Protein AF-A0A3M8AHH3-F1 (afdb_monomer_lite)

Foldseek 3Di:
DDDDDDDPPDDDLLVLLLVVVVVCDVVPVADAFDFDDDLVVSCVVSVGDSVSNVSNLVVCCVQLQWDADPPPGIGGHNPFLLSNCVVVLVVLVPDDLLCLLVLLVVCLVLLLLLLLLLLQQPDPVLLVQLVVLLVQLVVLVPPDPPDNPLVSLLVSLLSNSLSSNVSSVDRNSNNSCNSSSVSNSVLLSVCVVPPPCSSVVLSVLSVQLSVSSVVSPSVSNSVSSSVNSVVSSVSSNVCSPVPPPPDDDDDDDDDDDDDDDDDDDDDDDDDDDDDDDDDDDDDDDDDDDDDDDDDDDDDDD

pLDDT: mean 79.77, std 23.64, range [27.45, 98.88]

InterPro domains:
  IPR000524 Transcription regulator HTH, GntR [PF00392] (17-76)
  IPR000524 Transcription regulator HTH, GntR [PR00035] (36-50)
  IPR000524 Transcription regulator HTH, GntR [PR00035] (50-66)
  IPR000524 Transcription regulator HTH, GntR [PS50949] (11-79)
  IPR000524 Transcription regulator HTH, GntR [SM00345] (17-76)
  IPR000524 Transcription regulator HTH, GntR [cd07377] (15-77)
  IPR008920 Transcription regulator FadR/GntR, C-terminal [G3DSA:1.20.120.530] (98-241)
  IPR008920 Transcription regulator FadR/GntR, C-terminal [SSF48008] (98-236)
  IPR011711 GntR, C-terminal [PF07729] (103-229)
  IPR011711 GntR, C-terminal [SM00895] (102-231)
  IPR036388 Winged helix-like DNA-binding domain superfamily [G3DSA:1.10.10.10] (8-81)
  IPR036390 Winged helix DNA-binding domain superfamily [SSF46785] (10-80)

Organism: NCBI:txid2583849

Structure (mmCIF, N/CA/C/O backbone):
data_AF-A0A3M8AHH3-F1
#
_entry.id   AF-A0A3M8AHH3-F1
#
loop_
_atom_site.group_PDB
_atom_site.id
_atom_site.type_symbol
_atom_site.label_atom_id
_atom_site.label_alt_id
_atom_site.label_comp_id
_atom_site.label_asym_id
_atom_site.label_entity_id
_atom_site.label_seq_id
_atom_site.pdbx_PDB_ins_code
_atom_site.Cartn_x
_atom_site.Cartn_y
_atom_site.Cartn_z
_atom_site.occupancy
_atom_site.B_iso_or_equiv
_atom_site.auth_seq_id
_atom_site.auth_comp_id
_atom_site.auth_asym_id
_atom_site.auth_atom_id
_atom_site.pdbx_PDB_model_num
ATOM 1 N N . MET A 1 1 ? 1.326 -32.062 47.270 1.00 43.31 1 MET A N 1
ATOM 2 C CA . MET A 1 1 ? 1.876 -30.742 46.904 1.00 43.31 1 MET A CA 1
ATOM 3 C C . MET A 1 1 ? 1.055 -30.225 45.737 1.00 43.31 1 MET A C 1
ATOM 5 O O . MET A 1 1 ? 1.248 -30.701 44.628 1.00 43.31 1 MET A O 1
ATOM 9 N N . SER A 1 2 ? 0.061 -29.373 46.004 1.00 46.03 2 SER A N 1
ATOM 10 C CA . SER A 1 2 ? -0.750 -28.757 44.947 1.00 46.03 2 SER A CA 1
ATOM 11 C C . SER A 1 2 ? 0.042 -27.634 44.301 1.00 46.03 2 SER A C 1
ATOM 13 O O . SER A 1 2 ? 0.423 -26.683 44.979 1.00 46.03 2 SER A O 1
ATOM 15 N N . THR A 1 3 ? 0.278 -27.757 43.001 1.00 43.09 3 THR A N 1
ATOM 16 C CA . THR A 1 3 ? 0.753 -26.669 42.148 1.00 43.09 3 THR A CA 1
ATOM 17 C C . THR A 1 3 ? -0.231 -25.498 42.257 1.00 43.09 3 THR A C 1
ATOM 19 O O . THR A 1 3 ? -1.425 -25.706 42.024 1.00 43.09 3 THR A O 1
ATOM 22 N N . PRO A 1 4 ? 0.206 -24.287 42.645 1.00 45.16 4 PRO A N 1
ATOM 23 C CA . PRO A 1 4 ? -0.677 -23.130 42.659 1.00 45.16 4 PRO A CA 1
ATOM 24 C C . PRO A 1 4 ? -1.125 -22.796 41.225 1.00 45.16 4 PRO A C 1
ATOM 26 O O . PRO A 1 4 ? -0.335 -22.948 40.289 1.00 45.16 4 PRO A O 1
ATOM 29 N N . PRO A 1 5 ? -2.381 -22.360 41.022 1.00 49.28 5 PRO A N 1
ATOM 30 C CA . PRO A 1 5 ? -2.855 -21.953 39.707 1.00 49.28 5 PRO A CA 1
ATOM 31 C C . PRO A 1 5 ? -2.055 -20.736 39.231 1.00 49.28 5 PRO A C 1
ATOM 33 O O . PRO A 1 5 ? -1.881 -19.774 39.981 1.00 49.28 5 PRO A O 1
ATOM 36 N N . ALA A 1 6 ? -1.569 -20.788 37.988 1.00 50.53 6 ALA A N 1
ATOM 37 C CA . ALA A 1 6 ? -0.946 -19.651 37.324 1.00 50.53 6 ALA A CA 1
ATOM 38 C C . ALA A 1 6 ? -1.894 -18.446 37.410 1.00 50.53 6 ALA A C 1
ATOM 40 O O . ALA A 1 6 ? -3.065 -18.542 37.032 1.00 50.53 6 ALA A O 1
ATOM 41 N N . ALA A 1 7 ? -1.402 -17.338 37.966 1.00 46.44 7 ALA A N 1
ATOM 42 C CA . ALA A 1 7 ? -2.142 -16.091 38.034 1.00 46.44 7 ALA A CA 1
ATOM 43 C C . ALA A 1 7 ? -2.597 -15.725 36.616 1.00 46.44 7 ALA A C 1
ATOM 45 O O . ALA A 1 7 ? -1.772 -15.530 35.727 1.00 46.44 7 ALA A O 1
ATOM 46 N N . ARG A 1 8 ? -3.914 -15.668 36.393 1.00 50.19 8 ARG A N 1
ATOM 47 C CA . ARG A 1 8 ? -4.466 -14.995 35.216 1.00 50.19 8 ARG A CA 1
ATOM 48 C C . ARG A 1 8 ? -3.986 -13.552 35.305 1.00 50.19 8 ARG A C 1
ATOM 50 O O . ARG A 1 8 ? -4.395 -12.859 36.235 1.00 50.19 8 ARG A O 1
ATOM 57 N N . GLU A 1 9 ? -3.094 -13.136 34.413 1.00 53.38 9 GLU A N 1
ATOM 58 C CA . GLU A 1 9 ? -2.673 -11.740 34.302 1.00 53.38 9 GLU A CA 1
ATOM 59 C C . GLU A 1 9 ? -3.932 -10.868 34.249 1.00 53.38 9 GLU A C 1
ATOM 61 O O . GLU A 1 9 ? -4.794 -11.034 33.381 1.00 53.38 9 GLU A O 1
ATOM 66 N N . SER A 1 10 ? -4.113 -10.010 35.253 1.00 67.06 10 SER A N 1
ATOM 67 C CA . SER A 1 10 ? -5.220 -9.064 35.270 1.00 67.06 10 SER A CA 1
ATOM 68 C C . SER A 1 10 ? -5.006 -8.099 34.109 1.00 67.06 10 SER A C 1
ATOM 70 O O . SER A 1 10 ? -4.049 -7.325 34.157 1.00 67.06 10 SER A O 1
ATOM 72 N N . ARG A 1 11 ? -5.866 -8.162 33.082 1.00 72.00 11 ARG A N 1
ATOM 73 C CA . ARG A 1 11 ? -5.832 -7.229 31.945 1.00 72.00 11 ARG A CA 1
ATOM 74 C C . ARG A 1 11 ? -5.714 -5.798 32.445 1.00 72.00 11 ARG A C 1
ATOM 76 O O . ARG A 1 11 ? -6.386 -5.419 33.413 1.00 72.00 11 ARG A O 1
ATOM 83 N N . SER A 1 12 ? -4.864 -5.015 31.794 1.00 85.38 12 SER A N 1
ATOM 84 C CA . SER A 1 12 ? -4.709 -3.617 32.171 1.00 85.38 12 SER A CA 1
ATOM 85 C C . SER A 1 12 ? -6.019 -2.861 31.901 1.00 85.38 12 SER A C 1
ATOM 87 O O . SER A 1 12 ? -6.775 -3.171 30.982 1.00 85.38 12 SER A O 1
ATOM 89 N N . GLN A 1 13 ? -6.340 -1.864 32.727 1.00 87.44 13 GLN A N 1
ATOM 90 C CA . GLN A 1 13 ? -7.558 -1.064 32.535 1.00 87.44 13 GLN A CA 1
ATOM 91 C C . GLN A 1 13 ? -7.615 -0.373 31.150 1.00 87.44 13 GLN A C 1
ATOM 93 O O . GLN A 1 13 ? -8.704 -0.288 30.586 1.00 87.44 13 GLN A O 1
ATOM 98 N N . PRO A 1 14 ? -6.490 0.072 30.550 1.00 87.81 14 PRO A N 1
ATOM 99 C CA . PRO A 1 14 ? -6.466 0.520 29.155 1.00 87.81 14 PRO A CA 1
ATOM 100 C C . PRO A 1 14 ? -6.764 -0.582 28.123 1.00 87.81 14 PRO A C 1
ATOM 102 O O . PRO A 1 14 ? -7.438 -0.301 27.136 1.00 87.81 14 PRO A O 1
ATOM 105 N N . GLU A 1 15 ? -6.337 -1.833 28.336 1.00 90.50 15 GLU A N 1
ATOM 106 C CA . GLU A 1 15 ? -6.700 -2.955 27.446 1.00 90.50 15 GLU A CA 1
ATOM 107 C C . GLU A 1 15 ? -8.208 -3.202 27.432 1.00 90.50 15 GLU A C 1
ATOM 109 O O . GLU A 1 15 ? -8.773 -3.437 26.369 1.00 90.50 15 GLU A O 1
ATOM 114 N N . VAL A 1 16 ? -8.879 -3.075 28.583 1.00 92.88 16 VAL A N 1
ATOM 115 C CA . VAL A 1 16 ? -10.348 -3.180 28.667 1.00 92.88 16 VAL A CA 1
ATOM 116 C C . VAL A 1 16 ? -11.030 -2.122 27.796 1.00 92.88 16 VAL A C 1
ATOM 118 O O . VAL A 1 16 ? -12.049 -2.400 27.169 1.00 92.88 16 VAL A O 1
ATOM 121 N N . VAL A 1 17 ? -10.459 -0.919 27.713 1.00 94.81 17 VAL A N 1
ATOM 122 C CA . VAL A 1 17 ? -10.971 0.155 26.850 1.00 94.81 17 VAL A CA 1
ATOM 123 C C . VAL A 1 17 ? -10.776 -0.182 25.377 1.00 94.81 17 VAL A C 1
ATOM 125 O O . VAL A 1 17 ? -11.702 -0.007 24.589 1.00 94.81 17 VAL A O 1
ATOM 128 N N . ILE A 1 18 ? -9.585 -0.660 25.009 1.00 94.88 18 ILE A N 1
ATOM 129 C CA . ILE A 1 18 ? -9.261 -1.049 23.632 1.00 94.88 18 ILE A CA 1
ATOM 130 C C . ILE A 1 18 ? -10.192 -2.172 23.170 1.00 94.88 18 ILE A C 1
ATOM 132 O O . ILE A 1 18 ? -10.816 -2.052 22.118 1.00 94.88 18 ILE A O 1
ATOM 136 N N . ASP A 1 19 ? -10.320 -3.226 23.978 1.00 94.75 19 ASP A N 1
ATOM 137 C CA . ASP A 1 19 ? -11.213 -4.351 23.712 1.00 94.75 19 ASP A CA 1
ATOM 138 C C . ASP A 1 19 ? -12.670 -3.884 23.617 1.00 94.75 19 ASP A C 1
ATOM 140 O O . ASP A 1 19 ? -13.347 -4.204 22.648 1.00 94.75 19 ASP A O 1
ATOM 144 N N . GLY A 1 20 ? -13.135 -3.064 24.563 1.00 95.31 20 GLY A N 1
ATOM 145 C CA . GLY A 1 20 ? -14.513 -2.577 24.577 1.00 95.31 20 GLY A CA 1
ATOM 146 C C . GLY A 1 20 ? -14.868 -1.719 23.362 1.00 95.31 20 GLY A C 1
ATOM 147 O O . GLY A 1 20 ? -15.934 -1.893 22.782 1.00 95.31 20 GLY A O 1
ATOM 148 N N . ILE A 1 21 ? -13.979 -0.818 22.933 1.00 95.69 21 ILE A N 1
ATOM 149 C CA . ILE A 1 21 ? -14.204 -0.028 21.712 1.00 95.69 21 ILE A CA 1
ATOM 150 C C . ILE A 1 21 ? -14.153 -0.916 20.469 1.00 95.69 21 ILE A C 1
ATOM 152 O O . ILE A 1 21 ? -14.980 -0.739 19.578 1.00 95.69 21 ILE A O 1
ATOM 156 N N . ARG A 1 22 ? -13.218 -1.874 20.402 1.00 94.88 22 ARG A N 1
ATOM 157 C CA . ARG A 1 22 ? -13.176 -2.845 19.302 1.00 94.88 22 ARG A CA 1
ATOM 158 C C . ARG A 1 22 ? -14.496 -3.603 19.216 1.00 94.88 22 ARG A C 1
ATOM 160 O O . ARG A 1 22 ? -15.052 -3.682 18.128 1.00 94.88 22 ARG A O 1
ATOM 167 N N . ASP A 1 23 ? -15.000 -4.101 20.339 1.00 96.25 23 ASP A N 1
ATOM 168 C CA . ASP A 1 23 ? -16.237 -4.875 20.390 1.00 96.25 23 ASP A CA 1
ATOM 169 C C . ASP A 1 23 ? -17.421 -4.030 19.883 1.00 96.25 23 ASP A C 1
ATOM 171 O O . ASP A 1 23 ? -18.107 -4.465 18.958 1.00 96.25 23 ASP A O 1
ATOM 175 N N . LEU A 1 24 ? -17.549 -2.779 20.352 1.00 95.94 24 LEU A N 1
ATOM 176 C CA . LEU A 1 24 ? -18.559 -1.815 19.879 1.00 95.94 24 LEU A CA 1
ATOM 177 C C . LEU A 1 24 ? -18.457 -1.489 18.382 1.00 95.94 24 LEU A C 1
ATOM 179 O O . LEU A 1 24 ? -19.456 -1.152 17.752 1.00 95.94 24 LEU A O 1
ATOM 183 N N . ILE A 1 25 ? -17.255 -1.529 17.804 1.00 95.62 25 ILE A N 1
ATOM 184 C CA . ILE A 1 25 ? -17.074 -1.344 16.360 1.00 95.62 25 ILE A CA 1
ATOM 185 C C . ILE A 1 25 ? -17.492 -2.613 15.613 1.00 95.62 25 ILE A C 1
ATOM 187 O O . ILE A 1 25 ? -18.232 -2.551 14.634 1.00 95.62 25 ILE A O 1
ATOM 191 N N . THR A 1 26 ? -17.037 -3.777 16.077 1.00 94.44 26 THR A N 1
ATOM 192 C CA . THR A 1 26 ? -17.301 -5.060 15.412 1.00 94.44 26 THR A CA 1
ATOM 193 C C . THR A 1 26 ? -18.758 -5.508 15.503 1.00 94.44 26 THR A C 1
ATOM 195 O O . THR A 1 26 ? -19.224 -6.204 14.604 1.00 94.44 26 THR A O 1
ATOM 198 N N . ASP A 1 27 ? -19.485 -5.101 16.547 1.00 95.44 27 ASP A N 1
ATOM 199 C CA . ASP A 1 27 ? -20.919 -5.363 16.701 1.00 95.44 27 ASP A CA 1
ATOM 200 C C . ASP A 1 27 ? -21.812 -4.323 15.991 1.00 95.44 27 ASP A C 1
ATOM 202 O O . ASP A 1 27 ? -23.025 -4.515 15.888 1.00 95.44 27 ASP A O 1
ATOM 206 N N . GLY A 1 28 ? -21.211 -3.256 15.448 1.00 94.50 28 GLY A N 1
ATOM 207 C CA . GLY A 1 28 ? -21.885 -2.210 14.681 1.00 94.50 28 GLY A CA 1
ATOM 208 C C . GLY A 1 28 ? -22.506 -1.085 15.514 1.00 94.50 28 GLY A C 1
ATOM 209 O O . GLY A 1 28 ? -23.133 -0.196 14.938 1.00 94.50 28 GLY A O 1
ATOM 210 N N . THR A 1 29 ? -22.330 -1.075 16.839 1.00 95.69 29 THR A N 1
ATOM 211 C CA . THR A 1 29 ? -22.772 0.034 17.704 1.00 95.69 29 THR A CA 1
ATOM 212 C C . THR A 1 29 ? -22.052 1.341 17.359 1.00 95.69 29 THR A C 1
ATOM 214 O O . THR A 1 29 ? -22.653 2.416 17.384 1.00 95.69 29 THR A O 1
ATOM 217 N N . LEU A 1 30 ? -20.765 1.254 17.017 1.00 96.44 30 LEU A N 1
ATOM 218 C CA . LEU A 1 30 ? -19.960 2.345 16.482 1.00 96.44 30 LEU A CA 1
ATOM 219 C C . LEU A 1 30 ? -19.551 2.016 15.045 1.00 96.44 30 LEU A C 1
ATOM 221 O O . LEU A 1 30 ? -18.839 1.051 14.798 1.00 96.44 30 LEU A O 1
ATOM 225 N N . VAL A 1 31 ? -19.956 2.846 14.087 1.00 96.00 31 VAL A N 1
ATOM 226 C CA . VAL A 1 31 ? -19.545 2.701 12.680 1.00 96.00 31 VAL A CA 1
ATOM 227 C C . VAL A 1 31 ? -18.509 3.752 12.298 1.00 96.00 31 VAL A C 1
ATOM 229 O O . VAL A 1 31 ? -18.356 4.756 12.996 1.00 96.00 31 VAL A O 1
ATOM 232 N N . ALA A 1 32 ? -17.820 3.553 11.174 1.00 95.88 32 ALA A N 1
ATOM 233 C CA . ALA A 1 32 ? -16.900 4.541 10.616 1.00 95.88 32 ALA A CA 1
ATOM 234 C C . ALA A 1 32 ? -17.531 5.948 10.566 1.00 95.88 32 ALA A C 1
ATOM 236 O O . ALA A 1 32 ? -18.688 6.112 10.172 1.00 95.88 32 ALA A O 1
ATOM 237 N N . GLY A 1 33 ? -16.790 6.961 11.016 1.00 95.56 33 GLY A N 1
ATOM 238 C CA . GLY A 1 33 ? -17.264 8.343 11.137 1.00 95.56 33 GLY A CA 1
ATOM 239 C C . GLY A 1 33 ? -18.164 8.635 12.347 1.00 95.56 33 GLY A C 1
ATOM 240 O O . GLY A 1 33 ? -18.527 9.793 12.559 1.00 95.56 33 GLY A O 1
ATOM 241 N N . SER A 1 34 ? -18.522 7.637 13.163 1.00 96.25 34 SER A N 1
ATOM 242 C CA . SER A 1 34 ? -19.339 7.847 14.367 1.00 96.25 34 SER A CA 1
ATOM 243 C C . SER A 1 34 ? -18.566 8.587 15.444 1.00 96.25 34 SER A C 1
ATOM 245 O O . SER A 1 34 ? -17.394 8.308 15.694 1.00 96.25 34 SER A O 1
ATOM 247 N N . ARG A 1 35 ? -19.251 9.488 16.147 1.00 96.62 35 ARG A N 1
ATOM 248 C CA . ARG A 1 35 ? -18.718 10.133 17.348 1.00 96.62 35 ARG A CA 1
ATOM 249 C C . ARG A 1 35 ? -18.789 9.176 18.534 1.00 96.62 35 ARG A C 1
ATOM 251 O O . ARG A 1 35 ? -19.824 8.550 18.754 1.00 96.62 35 ARG A O 1
ATOM 258 N N . LEU A 1 36 ? -17.730 9.116 19.337 1.00 96.31 36 LEU A N 1
ATOM 259 C CA . LEU A 1 36 ? -17.748 8.367 20.591 1.00 96.31 36 LEU A CA 1
ATOM 260 C C . LEU A 1 36 ? -18.749 8.984 21.584 1.00 96.31 36 LEU A C 1
ATOM 262 O O . LEU A 1 36 ? -18.909 10.213 21.612 1.00 96.31 36 LEU A O 1
ATOM 266 N N . PRO A 1 37 ? -19.379 8.164 22.448 1.00 93.94 37 PRO A N 1
ATOM 267 C CA . PRO A 1 37 ? -20.156 8.668 23.571 1.00 93.94 37 PRO A CA 1
ATOM 268 C C . PRO A 1 37 ? -19.316 9.589 24.460 1.00 93.94 37 PRO A C 1
ATOM 270 O O . PRO A 1 37 ? -18.086 9.501 24.509 1.00 93.94 37 PRO A O 1
ATOM 273 N N . VAL A 1 38 ? -19.984 10.472 25.203 1.00 93.25 38 VAL A N 1
ATOM 274 C CA . VAL A 1 38 ? -19.286 11.349 26.147 1.00 93.25 38 VAL A CA 1
ATOM 275 C C . VAL A 1 38 ? -18.534 10.527 27.194 1.00 93.25 38 VAL A C 1
ATOM 277 O O . VAL A 1 38 ? -19.008 9.490 27.655 1.00 93.25 38 VAL A O 1
ATOM 280 N N . GLU A 1 39 ? -17.368 11.029 27.606 1.00 92.94 39 GLU A N 1
ATOM 281 C CA . GLU A 1 39 ? -16.393 10.306 28.438 1.00 92.94 39 GLU A CA 1
ATOM 282 C C . GLU A 1 39 ? -17.020 9.658 29.684 1.00 92.94 39 GLU A C 1
ATOM 284 O O . GLU A 1 39 ? -16.708 8.523 30.029 1.00 92.94 39 GLU A O 1
ATOM 289 N N . ARG A 1 40 ? -17.948 10.360 30.347 1.00 93.56 40 ARG A N 1
ATOM 290 C CA . ARG A 1 40 ? -18.643 9.847 31.534 1.00 93.56 40 ARG A CA 1
ATOM 291 C C . ARG A 1 40 ? -19.447 8.584 31.229 1.00 93.56 40 ARG A C 1
ATOM 293 O O . ARG A 1 40 ? -19.361 7.626 31.989 1.00 93.56 40 ARG A O 1
ATOM 300 N N . ASP A 1 41 ? -20.230 8.607 30.160 1.00 94.00 41 ASP A N 1
ATOM 301 C CA . ASP A 1 41 ? -21.164 7.531 29.841 1.00 94.00 41 ASP A CA 1
ATOM 302 C C . ASP A 1 41 ? -20.384 6.305 29.344 1.00 94.00 41 ASP A C 1
ATOM 304 O O . ASP A 1 41 ? -20.661 5.183 29.764 1.00 94.00 41 ASP A O 1
ATOM 308 N N . LEU A 1 42 ? -19.318 6.534 28.570 1.00 93.69 42 LEU A N 1
ATOM 309 C CA . LEU A 1 42 ? -18.408 5.487 28.114 1.00 93.69 42 LEU A CA 1
ATOM 310 C C . LEU A 1 42 ? -17.619 4.845 29.271 1.00 93.69 42 LEU A C 1
ATOM 312 O O . LEU A 1 42 ? -17.467 3.627 29.305 1.00 93.69 42 LEU A O 1
ATOM 316 N N . CYS A 1 43 ? -17.180 5.627 30.268 1.00 95.50 43 CYS A N 1
ATOM 317 C CA . CYS A 1 43 ? -16.600 5.082 31.504 1.00 95.50 43 CYS A CA 1
ATOM 318 C C . CYS A 1 43 ? -17.579 4.158 32.235 1.00 95.50 43 CYS A C 1
ATOM 320 O O . CYS A 1 43 ? -17.182 3.088 32.690 1.00 95.50 43 CYS A O 1
ATOM 322 N N . THR A 1 44 ? -18.847 4.567 32.364 1.00 94.69 44 THR A N 1
ATOM 323 C CA . THR A 1 44 ? -19.884 3.754 33.014 1.00 94.69 44 THR A CA 1
ATOM 324 C C . THR A 1 44 ? -20.161 2.476 32.232 1.00 94.69 44 THR A C 1
ATOM 326 O O . THR A 1 44 ? -20.251 1.414 32.839 1.00 94.69 44 THR A O 1
ATOM 329 N N . GLN A 1 45 ? -20.249 2.567 30.905 1.00 93.00 45 GLN A N 1
ATOM 330 C CA . GLN A 1 45 ? -20.491 1.423 30.030 1.00 93.00 45 GLN A CA 1
ATOM 331 C C . GLN A 1 45 ? -19.359 0.391 30.094 1.00 93.00 45 GLN A C 1
ATOM 333 O O . GLN A 1 45 ? -19.627 -0.803 30.181 1.00 93.00 45 GLN A O 1
ATOM 338 N N . LEU A 1 46 ? -18.103 0.847 30.076 1.00 92.50 46 LEU A N 1
ATOM 339 C CA . LEU A 1 46 ? -16.926 -0.027 30.071 1.00 92.50 46 LEU A CA 1
ATOM 340 C C . LEU A 1 46 ? -16.442 -0.411 31.480 1.00 92.50 46 LEU A C 1
ATOM 342 O O . LEU A 1 46 ? -15.568 -1.261 31.617 1.00 92.50 46 LEU A O 1
ATOM 346 N N . GLY A 1 47 ? -16.989 0.204 32.534 1.00 93.62 47 GLY A N 1
ATOM 347 C CA . GLY A 1 47 ? -16.605 -0.071 33.922 1.00 93.62 47 GLY A CA 1
ATOM 348 C C . GLY A 1 47 ? -15.188 0.391 34.284 1.00 93.62 47 GLY A C 1
ATOM 349 O O . GLY A 1 47 ? -14.550 -0.216 35.142 1.00 93.62 47 GLY A O 1
ATOM 350 N N . VAL A 1 48 ? -14.690 1.454 33.644 1.00 94.44 48 VAL A N 1
ATOM 351 C CA . VAL A 1 48 ? -13.302 1.936 33.777 1.00 94.44 48 VAL A CA 1
ATOM 352 C C . VAL A 1 48 ? -13.217 3.345 34.364 1.00 94.44 48 VAL A C 1
ATOM 354 O O . VAL A 1 48 ? -14.159 4.140 34.307 1.00 94.44 48 VAL A O 1
ATOM 357 N N . SER A 1 49 ? -12.042 3.699 34.889 1.00 94.50 49 SER A N 1
ATOM 358 C CA . SER A 1 49 ? -11.750 5.078 35.295 1.00 94.50 49 SER A CA 1
ATOM 359 C C . SER A 1 49 ? -11.598 6.012 34.082 1.00 94.50 49 SER A C 1
ATOM 361 O O . SER A 1 49 ? -11.233 5.580 32.989 1.00 94.50 49 SER A O 1
ATOM 363 N N . ARG A 1 50 ? -11.791 7.323 34.285 1.00 93.69 50 ARG A N 1
ATOM 364 C CA . ARG A 1 50 ? 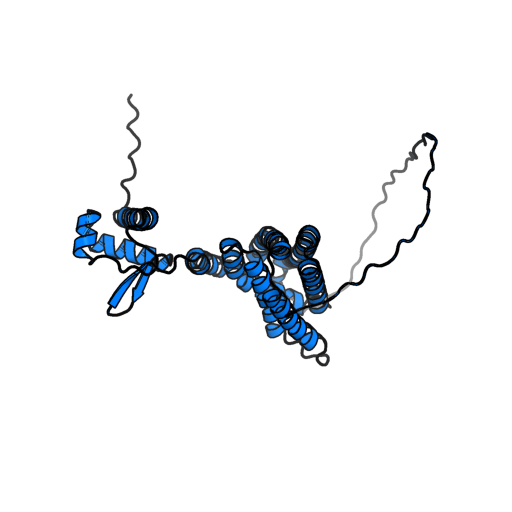-11.528 8.348 33.251 1.00 93.69 50 ARG A CA 1
ATOM 365 C C . ARG A 1 50 ? -10.080 8.352 32.764 1.00 93.69 50 ARG A C 1
ATOM 367 O O . ARG A 1 50 ? -9.830 8.550 31.581 1.00 93.69 50 ARG A O 1
ATOM 374 N N . GLY A 1 51 ? -9.125 8.126 33.669 1.00 93.69 51 GLY A N 1
ATOM 375 C CA . GLY A 1 51 ? -7.705 8.057 33.317 1.00 93.69 51 GLY A CA 1
ATOM 376 C C . GLY A 1 51 ? -7.434 6.922 32.333 1.00 93.69 51 GLY A C 1
ATOM 377 O O . GLY A 1 51 ? -6.909 7.159 31.249 1.00 93.69 51 GLY A O 1
ATOM 378 N N . SER A 1 52 ? -7.906 5.721 32.668 1.00 93.62 52 SER A N 1
ATOM 379 C CA . SER A 1 52 ? -7.765 4.531 31.824 1.00 93.62 52 SER A CA 1
ATOM 380 C C . SER A 1 52 ? -8.504 4.671 30.492 1.00 93.62 52 SER A C 1
ATOM 382 O O . SER A 1 52 ? -7.964 4.290 29.458 1.00 93.62 52 SER A O 1
ATOM 384 N N . LEU A 1 53 ? -9.698 5.280 30.494 1.00 95.50 53 LEU A N 1
ATOM 385 C CA . LEU A 1 53 ? -10.436 5.582 29.266 1.00 95.50 53 LEU A CA 1
ATOM 386 C C . LEU A 1 53 ? -9.623 6.481 28.330 1.00 95.50 53 LEU A C 1
ATOM 388 O O . LEU A 1 53 ? -9.496 6.185 27.145 1.00 95.50 53 LEU A O 1
ATOM 392 N N . ARG A 1 54 ? -9.029 7.555 28.859 1.00 94.31 54 ARG A N 1
ATOM 393 C CA . ARG A 1 54 ? -8.192 8.468 28.067 1.00 94.31 54 ARG A CA 1
ATOM 394 C C . ARG A 1 54 ? -6.941 7.787 27.527 1.00 94.31 54 ARG A C 1
ATOM 396 O O . ARG A 1 54 ? -6.544 8.087 26.408 1.00 94.31 54 ARG A O 1
ATOM 403 N N . GLU A 1 55 ? -6.320 6.894 28.291 1.00 95.12 55 GLU A N 1
ATOM 404 C CA . GLU A 1 55 ? -5.165 6.114 27.832 1.00 95.12 55 GLU A CA 1
ATOM 405 C C . GLU A 1 55 ? -5.537 5.156 26.699 1.00 95.12 55 GLU A C 1
ATOM 407 O O . GLU A 1 55 ? -4.880 5.169 25.659 1.00 95.12 55 GLU A O 1
ATOM 412 N N . GLY A 1 56 ? -6.629 4.401 26.846 1.00 95.44 56 GLY A N 1
ATOM 413 C CA . GLY A 1 56 ? -7.116 3.510 25.792 1.00 95.44 56 GLY A CA 1
ATOM 414 C C . GLY A 1 56 ? -7.534 4.266 24.529 1.00 95.44 56 GLY A C 1
ATOM 415 O O . GLY A 1 56 ? -7.150 3.880 23.428 1.00 95.44 56 GLY A O 1
ATOM 416 N N . ILE A 1 57 ? -8.232 5.401 24.671 1.00 95.81 57 ILE A N 1
ATOM 417 C CA . ILE A 1 57 ? -8.570 6.273 23.535 1.00 95.81 57 ILE A CA 1
ATOM 418 C C . ILE A 1 57 ? -7.299 6.788 22.852 1.00 95.81 57 ILE A C 1
ATOM 420 O O . ILE A 1 57 ? -7.216 6.738 21.630 1.00 95.81 57 ILE A O 1
ATOM 424 N N . ARG A 1 58 ? -6.288 7.249 23.602 1.00 94.69 58 ARG A N 1
ATOM 425 C CA . ARG A 1 58 ? -5.009 7.689 23.015 1.00 94.69 58 ARG A CA 1
ATOM 426 C C . ARG A 1 58 ? -4.322 6.568 22.242 1.00 94.69 58 ARG A C 1
ATOM 428 O O . ARG A 1 58 ? -3.836 6.824 21.147 1.00 94.69 58 ARG A O 1
ATOM 435 N N . ALA A 1 59 ? -4.303 5.348 22.778 1.00 93.88 59 ALA A N 1
ATOM 436 C CA . ALA A 1 59 ? -3.739 4.196 22.082 1.00 93.88 59 ALA A CA 1
ATOM 437 C C . ALA A 1 59 ? -4.482 3.915 20.765 1.00 93.88 59 ALA A C 1
ATOM 439 O O . ALA A 1 59 ? -3.853 3.750 19.726 1.00 93.88 59 ALA A O 1
ATOM 440 N N . LEU A 1 60 ? -5.816 3.946 20.780 1.00 94.62 60 LEU A N 1
ATOM 441 C CA . LEU A 1 60 ? -6.635 3.767 19.577 1.00 94.62 60 LEU A CA 1
ATOM 442 C C . LEU A 1 60 ? -6.487 4.911 18.564 1.00 94.62 60 LEU A C 1
ATOM 444 O O . LEU A 1 60 ? -6.605 4.672 17.364 1.00 94.62 60 LEU A O 1
ATOM 448 N N . VAL A 1 61 ? -6.201 6.132 19.026 1.00 94.44 61 VAL A N 1
ATOM 449 C CA . VAL A 1 61 ? -5.846 7.259 18.150 1.00 94.44 61 VAL A CA 1
ATOM 450 C C . VAL A 1 61 ? -4.490 7.027 17.486 1.00 94.44 61 VAL A C 1
ATOM 452 O O . VAL A 1 61 ? -4.360 7.227 16.284 1.00 94.44 61 VAL A O 1
ATOM 455 N N . ILE A 1 62 ? -3.492 6.547 18.234 1.00 90.31 62 ILE A N 1
ATOM 456 C CA . ILE A 1 62 ? -2.172 6.194 17.681 1.00 90.31 62 ILE A CA 1
ATOM 457 C C . ILE A 1 62 ? -2.289 5.068 16.643 1.00 90.31 62 ILE A C 1
ATOM 459 O O . ILE A 1 62 ? -1.600 5.094 15.629 1.00 90.31 62 ILE A O 1
ATOM 463 N N . LEU A 1 63 ? -3.178 4.098 16.873 1.00 89.44 63 LEU A N 1
ATOM 464 C CA . LEU A 1 63 ? -3.453 3.002 15.938 1.00 89.44 63 LEU A CA 1
ATOM 465 C C . LEU A 1 63 ? -4.306 3.417 14.725 1.00 89.44 63 LEU A C 1
ATOM 467 O O . LEU A 1 63 ? -4.589 2.574 13.879 1.00 89.44 63 LEU A O 1
ATOM 471 N N . GLY A 1 64 ? -4.763 4.671 14.648 1.00 91.69 64 GLY A N 1
ATOM 472 C CA . GLY A 1 64 ? -5.606 5.156 13.550 1.00 91.69 64 GLY A CA 1
ATOM 473 C C . GLY A 1 64 ? -7.046 4.623 13.562 1.00 91.69 64 GLY A C 1
ATOM 474 O O . GLY A 1 64 ? -7.796 4.848 12.616 1.00 91.69 64 GLY A O 1
ATOM 475 N N . VAL A 1 65 ? -7.470 3.934 14.625 1.00 95.38 65 VAL A N 1
ATOM 476 C CA . VAL A 1 65 ? -8.862 3.470 14.791 1.00 95.38 65 VAL A CA 1
ATOM 477 C C . VAL A 1 65 ? -9.778 4.646 15.132 1.00 95.38 65 VAL A C 1
ATOM 479 O O . VAL A 1 65 ? -10.928 4.705 14.695 1.00 95.38 65 VAL A O 1
ATOM 482 N N . LEU A 1 66 ? -9.256 5.594 15.911 1.00 96.69 66 LEU A N 1
ATOM 483 C CA . LEU A 1 66 ? -9.951 6.809 16.313 1.00 96.69 66 LEU A CA 1
ATOM 484 C C . LEU A 1 66 ? -9.201 8.055 15.839 1.00 96.69 66 LEU A C 1
ATOM 486 O O . LEU A 1 66 ? -7.982 8.058 15.716 1.00 96.69 66 LEU A O 1
ATOM 490 N N . GLU A 1 67 ? -9.921 9.154 15.670 1.00 95.75 67 GLU A N 1
ATOM 491 C CA . GLU A 1 67 ? -9.350 10.483 15.462 1.00 95.75 67 GLU A CA 1
ATOM 492 C C . GLU A 1 67 ? -9.965 11.490 16.436 1.00 95.75 67 GLU A C 1
ATOM 494 O O . GLU A 1 67 ? -11.134 11.391 16.814 1.00 95.75 67 GLU A O 1
ATOM 499 N N . THR A 1 68 ? -9.180 12.477 16.869 1.00 94.69 68 THR A N 1
ATOM 500 C CA . THR A 1 68 ? -9.682 13.566 17.718 1.00 94.69 68 THR A CA 1
ATOM 501 C C . THR A 1 68 ? -9.796 14.843 16.903 1.00 94.69 68 THR A C 1
ATOM 503 O O . THR A 1 68 ? -8.800 15.352 16.397 1.00 94.69 68 THR A O 1
ATOM 506 N N . ARG A 1 69 ? -11.008 15.393 16.822 1.00 93.81 69 ARG A N 1
ATOM 507 C CA . ARG A 1 69 ? -11.299 16.674 16.176 1.00 93.81 69 ARG A CA 1
ATOM 508 C C . ARG A 1 69 ? -11.333 17.765 17.238 1.00 93.81 69 ARG A C 1
ATOM 510 O O . ARG A 1 69 ? -12.142 17.714 18.169 1.00 93.81 69 ARG A O 1
ATOM 517 N N . GLN A 1 70 ? -10.414 18.724 17.135 1.00 88.25 70 GLN A N 1
ATOM 518 C CA . GLN A 1 70 ? -10.196 19.739 18.165 1.00 88.25 70 GLN A CA 1
ATOM 519 C C . GLN A 1 70 ? -11.480 20.519 18.476 1.00 88.25 70 GLN A C 1
ATOM 521 O O . GLN A 1 70 ? -12.122 21.062 17.584 1.00 88.25 70 GLN A O 1
ATOM 526 N N . GLY A 1 71 ? -11.838 20.582 19.762 1.00 88.00 71 GLY A N 1
ATOM 527 C CA . GLY A 1 71 ? -13.024 21.299 20.239 1.00 88.00 71 GLY A CA 1
ATOM 528 C C . GLY A 1 71 ? -14.360 20.616 19.935 1.00 88.00 71 GLY A C 1
ATOM 529 O O . GLY A 1 71 ? -15.384 21.080 20.427 1.00 88.00 71 GLY A O 1
ATOM 530 N N . ASP A 1 72 ? -14.354 19.516 19.184 1.00 91.38 72 ASP A N 1
ATOM 531 C CA . ASP A 1 72 ? -15.566 18.814 18.790 1.00 91.38 72 ASP A CA 1
ATOM 532 C C . ASP A 1 72 ? -15.688 17.475 19.516 1.00 91.38 72 ASP A C 1
ATOM 534 O O . ASP A 1 72 ? -16.563 17.327 20.362 1.00 91.38 72 ASP A O 1
ATOM 538 N N . GLY A 1 73 ? -14.788 16.518 19.287 1.00 93.19 73 GLY A N 1
ATOM 539 C CA . GLY A 1 73 ? -14.857 15.213 19.945 1.00 93.19 73 GLY A CA 1
ATOM 540 C C . GLY A 1 73 ? -13.937 14.164 19.331 1.00 93.19 73 GLY A C 1
ATOM 541 O O . GLY A 1 73 ? -13.106 14.471 18.478 1.00 93.19 73 GLY A O 1
ATOM 542 N N . THR A 1 74 ? -14.093 12.918 19.774 1.00 96.81 74 THR A N 1
ATOM 543 C CA . THR A 1 74 ? -13.376 11.760 19.226 1.00 96.81 74 THR A CA 1
ATOM 544 C C . THR A 1 74 ? -14.315 10.951 18.343 1.00 96.81 74 THR A C 1
ATOM 546 O O . THR A 1 74 ? -15.466 10.720 18.718 1.00 96.81 74 THR A O 1
ATOM 549 N N . TYR A 1 75 ? -13.825 10.531 17.184 1.00 97.44 75 TYR A N 1
ATOM 550 C CA . TYR A 1 75 ? -14.590 9.845 16.152 1.00 97.44 75 TYR A CA 1
ATOM 551 C C . TYR A 1 75 ? -13.896 8.550 15.741 1.00 97.44 75 TYR A C 1
ATOM 553 O O . TYR A 1 75 ? -12.672 8.461 15.809 1.00 97.44 75 TYR A O 1
ATOM 561 N N . VAL A 1 76 ? -14.670 7.561 15.304 1.00 97.44 76 VAL A N 1
ATOM 562 C CA . VAL A 1 76 ? -14.146 6.401 14.575 1.00 97.44 76 VAL A CA 1
ATOM 563 C C . VAL A 1 76 ? -13.699 6.876 13.195 1.00 97.44 76 VAL A C 1
ATOM 565 O O . VAL A 1 76 ? -14.440 7.611 12.537 1.00 97.44 76 VAL A O 1
ATOM 568 N N . THR A 1 77 ? -12.504 6.485 12.755 1.00 95.94 77 THR A N 1
ATOM 569 C CA . THR A 1 77 ? -12.008 6.834 11.413 1.00 95.94 77 THR A CA 1
ATOM 570 C C . THR A 1 77 ? -12.808 6.107 10.323 1.00 95.94 77 THR A C 1
ATOM 572 O O . THR A 1 77 ? -13.790 5.416 10.597 1.00 95.94 77 THR A O 1
ATOM 575 N N . SER A 1 78 ? -12.402 6.242 9.062 1.00 93.00 78 SER A N 1
ATOM 576 C CA . SER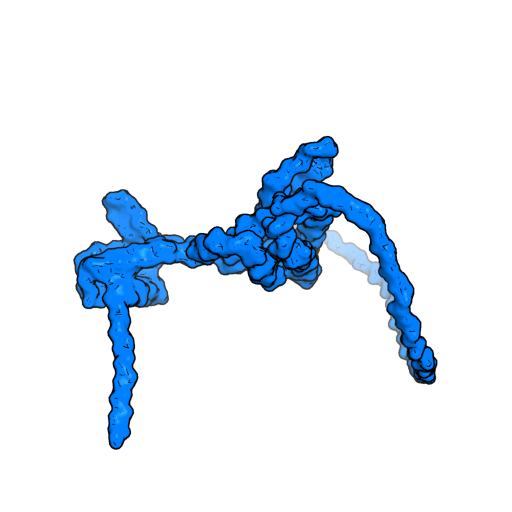 A 1 78 ? -12.893 5.404 7.958 1.00 93.00 78 SER A CA 1
ATOM 577 C C . SER A 1 78 ? -12.612 3.913 8.159 1.00 93.00 78 SER A C 1
ATOM 579 O O . SER A 1 78 ? -13.255 3.099 7.499 1.00 93.00 78 SER A O 1
ATOM 581 N N . LEU A 1 79 ? -11.671 3.557 9.048 1.00 90.75 79 LEU A N 1
ATOM 582 C CA . LEU A 1 79 ? -11.160 2.194 9.230 1.00 90.75 79 LEU A CA 1
ATOM 583 C C . LEU A 1 79 ? -10.661 1.572 7.915 1.00 90.75 79 LEU A C 1
ATOM 585 O O . LEU A 1 79 ? -10.693 0.355 7.735 1.00 90.75 79 LEU A O 1
ATOM 589 N N . ASP A 1 80 ? -10.214 2.410 6.979 1.00 90.69 80 ASP A N 1
ATOM 590 C CA . ASP A 1 80 ? -9.609 1.950 5.740 1.00 90.69 80 ASP A CA 1
ATOM 591 C C . ASP A 1 80 ? -8.218 1.364 6.010 1.00 90.69 80 ASP A C 1
ATOM 593 O O . ASP A 1 80 ? -7.541 1.694 6.990 1.00 90.69 80 ASP A O 1
ATOM 597 N N . ALA A 1 81 ? -7.790 0.471 5.120 1.00 88.00 81 ALA A N 1
ATOM 598 C CA . ALA A 1 81 ? -6.542 -0.258 5.282 1.00 88.00 81 ALA A CA 1
ATOM 599 C C . ALA A 1 81 ? -5.329 0.679 5.405 1.00 88.00 81 ALA A C 1
ATOM 601 O O . ALA A 1 81 ? -4.468 0.430 6.242 1.00 88.00 81 ALA A O 1
ATOM 602 N N . THR A 1 82 ? -5.264 1.764 4.630 1.00 84.19 82 THR A N 1
ATOM 603 C CA . THR A 1 82 ? -4.128 2.698 4.656 1.00 84.19 82 THR A CA 1
ATOM 604 C C . THR A 1 82 ? -3.964 3.318 6.040 1.00 84.19 82 THR A C 1
ATOM 606 O O . THR A 1 82 ? -2.861 3.323 6.585 1.00 84.19 82 THR A O 1
ATOM 609 N N . THR A 1 83 ? -5.068 3.754 6.648 1.00 86.12 83 THR A N 1
ATOM 610 C CA . THR A 1 83 ? -5.075 4.285 8.015 1.00 86.12 83 THR A CA 1
ATOM 611 C C . THR A 1 83 ? -4.634 3.228 9.034 1.00 86.12 83 THR A C 1
ATOM 613 O O . THR A 1 83 ? -3.758 3.485 9.859 1.00 86.12 83 THR A O 1
ATOM 616 N N . LEU A 1 84 ? -5.191 2.015 8.963 1.00 87.56 84 LEU A N 1
ATOM 617 C CA . LEU A 1 84 ? -4.918 0.953 9.942 1.00 87.56 84 LEU A CA 1
ATOM 618 C C . LEU A 1 84 ? -3.508 0.350 9.824 1.00 87.56 84 LEU A C 1
ATOM 620 O O . LEU A 1 84 ? -2.950 -0.110 10.820 1.00 87.56 84 LEU A O 1
ATOM 624 N N . PHE A 1 85 ? -2.915 0.360 8.628 1.00 86.56 85 PHE A N 1
ATOM 625 C CA . PHE A 1 85 ? -1.536 -0.078 8.400 1.00 86.56 85 PHE A CA 1
ATOM 626 C C . PHE A 1 85 ? -0.505 1.046 8.573 1.00 86.56 85 PHE A C 1
ATOM 628 O O . PHE A 1 85 ? 0.689 0.762 8.528 1.00 86.56 85 PHE A O 1
ATOM 635 N N . GLY A 1 86 ? -0.911 2.290 8.850 1.00 83.19 86 GLY A N 1
ATOM 636 C CA . GLY A 1 86 ? 0.002 3.417 9.086 1.00 83.19 86 GLY A CA 1
ATOM 637 C C . GLY A 1 86 ? 1.166 3.119 10.054 1.00 83.19 86 GLY A C 1
ATOM 638 O O . GLY A 1 86 ? 2.317 3.407 9.711 1.00 83.19 86 GLY A O 1
ATOM 639 N N . PRO A 1 87 ? 0.939 2.463 11.215 1.00 84.75 87 PRO A N 1
ATOM 640 C CA . PRO A 1 87 ? 2.017 2.082 12.132 1.00 84.75 87 PRO A CA 1
ATOM 641 C C . PRO A 1 87 ? 3.091 1.170 11.517 1.00 84.75 87 PRO A C 1
ATOM 643 O O . PRO A 1 87 ? 4.243 1.207 11.948 1.00 84.75 87 PRO A O 1
ATOM 646 N N . LEU A 1 88 ? 2.752 0.370 10.499 1.00 84.81 88 LEU A N 1
ATOM 647 C CA . LEU A 1 88 ? 3.725 -0.451 9.775 1.00 84.81 88 LEU A CA 1
ATOM 648 C C . LEU A 1 88 ? 4.732 0.419 9.016 1.00 84.81 88 LEU A C 1
ATOM 650 O O . LEU A 1 88 ? 5.920 0.100 9.014 1.00 84.81 88 LEU A O 1
ATOM 654 N N . GLY A 1 89 ? 4.276 1.527 8.426 1.00 81.62 89 GLY A N 1
ATOM 655 C CA . GLY A 1 89 ? 5.146 2.501 7.764 1.00 81.62 89 GLY A CA 1
ATOM 656 C C . GLY A 1 89 ? 6.160 3.091 8.741 1.00 81.62 89 GLY A C 1
ATOM 657 O O . GLY A 1 89 ? 7.360 3.059 8.480 1.00 81.62 89 GLY A O 1
ATOM 658 N N . PHE A 1 90 ? 5.704 3.498 9.930 1.00 81.88 90 PHE A N 1
ATOM 659 C CA . PHE A 1 90 ? 6.587 3.977 10.998 1.00 81.88 90 PHE A CA 1
ATOM 660 C C . PHE A 1 90 ? 7.598 2.911 11.459 1.00 81.88 90 PHE A C 1
ATOM 662 O O . PHE A 1 90 ? 8.781 3.195 11.640 1.00 81.88 90 PHE A O 1
ATOM 669 N N . LEU A 1 91 ? 7.176 1.651 11.612 1.00 81.81 91 LEU A N 1
ATOM 670 C CA . LEU A 1 91 ? 8.106 0.563 11.937 1.00 81.81 91 LEU A CA 1
ATOM 671 C C . LEU A 1 91 ? 9.158 0.362 10.841 1.00 81.81 91 LEU A C 1
ATOM 673 O O . LEU A 1 91 ? 10.333 0.163 11.155 1.00 81.81 91 LEU A O 1
ATOM 677 N N . ALA A 1 92 ? 8.756 0.444 9.573 1.00 80.25 92 ALA A N 1
ATOM 678 C CA . ALA A 1 92 ? 9.662 0.385 8.433 1.00 80.25 92 ALA A CA 1
ATOM 679 C C . ALA A 1 92 ? 10.592 1.617 8.363 1.00 80.25 92 ALA A C 1
ATOM 681 O O . ALA A 1 92 ? 11.721 1.510 7.874 1.00 80.25 92 ALA A O 1
ATOM 682 N N . GLU A 1 93 ? 10.170 2.773 8.891 1.00 79.19 93 GLU A N 1
ATOM 683 C CA . GLU A 1 93 ? 11.003 3.972 9.045 1.00 79.19 93 GLU A CA 1
ATOM 684 C C . GLU A 1 93 ? 12.141 3.804 10.047 1.00 79.19 93 GLU A C 1
ATOM 686 O O . GLU A 1 93 ? 13.248 4.293 9.807 1.00 79.19 93 GLU A O 1
ATOM 691 N N . LEU A 1 94 ? 11.883 3.074 11.130 1.00 80.88 94 LEU A N 1
ATOM 692 C CA . LEU A 1 94 ? 12.871 2.781 12.165 1.00 80.88 94 LEU A CA 1
ATOM 693 C C . LEU A 1 94 ? 13.874 1.692 11.763 1.00 80.88 94 LEU A C 1
ATOM 695 O O . LEU A 1 94 ? 14.897 1.535 12.430 1.00 80.88 94 LEU A O 1
ATOM 699 N N . GLN A 1 95 ? 13.600 0.924 10.703 1.00 77.50 95 GLN A N 1
ATOM 700 C CA . GLN A 1 95 ? 14.536 -0.090 10.222 1.00 77.50 95 GLN A CA 1
ATOM 701 C C . GLN A 1 95 ? 15.778 0.554 9.611 1.00 77.50 95 GLN A C 1
ATOM 703 O O . GLN A 1 95 ? 15.702 1.555 8.889 1.00 77.50 95 GLN A O 1
ATOM 708 N N . SER A 1 96 ? 16.927 -0.063 9.884 1.00 74.31 96 SER A N 1
ATOM 709 C CA . SER A 1 96 ? 18.194 0.401 9.350 1.00 74.31 96 SER A CA 1
ATOM 710 C C . SER A 1 96 ? 18.252 0.204 7.827 1.00 74.31 96 SER A C 1
ATOM 712 O O . SER A 1 96 ? 17.574 -0.670 7.273 1.00 74.31 96 SER A O 1
ATOM 714 N N . PRO A 1 97 ? 19.055 1.016 7.124 1.00 69.31 97 PRO A N 1
ATOM 715 C CA . PRO A 1 97 ? 19.359 0.846 5.713 1.00 69.31 97 PRO A CA 1
ATOM 716 C C . PRO A 1 97 ? 19.628 -0.587 5.239 1.00 69.31 97 PRO A C 1
ATOM 718 O O . PRO A 1 97 ? 19.183 -0.972 4.155 1.00 69.31 97 PRO A O 1
ATOM 721 N N . GLU A 1 98 ? 20.342 -1.356 6.051 1.00 70.94 98 GLU A N 1
ATOM 722 C CA . GLU A 1 98 ? 20.786 -2.725 5.794 1.00 70.94 98 GLU A CA 1
ATOM 723 C C . GLU A 1 98 ? 19.602 -3.704 5.821 1.00 70.94 98 GLU A C 1
ATOM 725 O O . GLU A 1 98 ? 19.561 -4.665 5.058 1.00 70.94 98 GLU A O 1
ATOM 730 N N . ASN A 1 99 ? 18.562 -3.397 6.602 1.00 79.06 99 ASN A N 1
ATOM 731 C CA . ASN A 1 99 ? 17.344 -4.204 6.687 1.00 79.06 99 ASN A CA 1
ATOM 732 C C . ASN A 1 99 ? 16.385 -3.984 5.503 1.00 79.06 99 ASN A C 1
ATOM 734 O O . ASN A 1 99 ? 15.352 -4.654 5.414 1.00 79.06 99 ASN A O 1
ATOM 738 N N . SER A 1 100 ? 16.704 -3.079 4.569 1.00 80.88 100 SER A N 1
ATOM 739 C CA . SER A 1 100 ? 15.872 -2.832 3.380 1.00 80.88 100 SER A CA 1
ATOM 740 C C . SER A 1 100 ? 15.703 -4.074 2.496 1.00 80.88 100 SER A C 1
ATOM 742 O O . SER A 1 100 ? 14.648 -4.233 1.884 1.00 80.88 100 SER A O 1
ATOM 744 N N . VAL A 1 101 ? 16.671 -5.000 2.504 1.00 88.19 101 VAL A N 1
ATOM 745 C CA . VAL A 1 101 ? 16.571 -6.293 1.807 1.00 88.19 101 VAL A CA 1
ATOM 746 C C . VAL A 1 101 ? 15.410 -7.145 2.330 1.00 88.19 101 VAL A C 1
ATOM 748 O O . VAL A 1 101 ? 14.685 -7.752 1.548 1.00 88.19 101 VAL A O 1
ATOM 751 N N . HIS A 1 102 ? 15.150 -7.130 3.640 1.00 89.56 102 HIS A N 1
ATOM 752 C CA . HIS A 1 102 ? 14.027 -7.866 4.221 1.00 89.56 102 HIS A CA 1
ATOM 753 C C . HIS A 1 102 ? 12.682 -7.261 3.811 1.00 89.56 102 HIS A C 1
ATOM 755 O O . HIS A 1 102 ? 11.724 -7.993 3.569 1.00 89.56 102 HIS A O 1
ATOM 761 N N . LEU A 1 103 ? 12.610 -5.933 3.673 1.00 90.19 103 LEU A N 1
ATOM 762 C CA . LEU A 1 103 ? 11.412 -5.266 3.160 1.00 90.19 103 LEU A CA 1
ATOM 763 C C . LEU A 1 103 ? 11.198 -5.569 1.670 1.00 90.19 103 LEU A C 1
ATOM 765 O O . LEU A 1 103 ? 10.064 -5.804 1.256 1.00 90.19 103 LEU A O 1
ATOM 769 N N . LEU A 1 104 ? 12.272 -5.630 0.877 1.00 91.62 104 LEU A N 1
ATOM 770 C CA . LEU A 1 104 ? 12.216 -6.059 -0.525 1.00 91.62 104 LEU A CA 1
ATOM 771 C C . LEU A 1 104 ? 11.733 -7.510 -0.657 1.00 91.62 104 LEU A C 1
ATOM 773 O O . LEU A 1 104 ? 10.890 -7.781 -1.507 1.00 91.62 104 LEU A O 1
ATOM 777 N N . ALA A 1 105 ? 12.150 -8.411 0.236 1.00 92.69 105 ALA A N 1
ATOM 778 C CA . ALA A 1 105 ? 11.649 -9.785 0.262 1.00 92.69 105 ALA A CA 1
ATOM 779 C C . ALA A 1 105 ? 10.131 -9.855 0.520 1.00 92.69 105 ALA A C 1
ATOM 781 O O . ALA A 1 105 ? 9.439 -10.684 -0.075 1.00 92.69 105 ALA A O 1
ATOM 782 N N . VAL A 1 106 ? 9.586 -8.970 1.368 1.00 93.81 106 VAL A N 1
ATOM 783 C CA . VAL A 1 106 ? 8.130 -8.846 1.565 1.00 93.81 106 VAL A CA 1
ATOM 784 C C . VAL A 1 106 ? 7.457 -8.323 0.294 1.00 93.81 106 VAL A C 1
ATOM 786 O O . VAL A 1 106 ? 6.471 -8.910 -0.157 1.00 93.81 106 VAL A O 1
ATOM 789 N N . ARG A 1 107 ? 8.011 -7.275 -0.334 1.00 95.12 107 ARG A N 1
ATOM 790 C CA . ARG A 1 107 ? 7.513 -6.753 -1.621 1.00 95.12 107 ARG A CA 1
ATOM 791 C C . ARG A 1 107 ? 7.513 -7.836 -2.708 1.00 95.12 107 ARG A C 1
ATOM 793 O O . ARG A 1 107 ? 6.521 -7.964 -3.416 1.00 95.12 107 ARG A O 1
ATOM 800 N N . ARG A 1 108 ? 8.541 -8.693 -2.774 1.00 95.31 108 ARG A N 1
ATOM 801 C CA . ARG A 1 108 ? 8.635 -9.811 -3.735 1.00 95.31 108 ARG A CA 1
ATOM 802 C C . ARG A 1 108 ? 7.518 -10.844 -3.567 1.00 95.31 108 ARG A C 1
ATOM 804 O O . ARG A 1 108 ? 7.194 -11.544 -4.518 1.00 95.31 108 ARG A O 1
ATOM 811 N N . VAL A 1 109 ? 6.922 -10.965 -2.383 1.00 95.94 109 VAL A N 1
ATOM 812 C CA . VAL A 1 109 ? 5.759 -11.842 -2.171 1.00 95.94 109 VAL A CA 1
ATOM 813 C C . VAL A 1 109 ? 4.457 -11.128 -2.535 1.00 95.94 109 VAL A C 1
ATOM 815 O O . VAL A 1 109 ? 3.578 -11.730 -3.147 1.00 95.94 109 VAL A O 1
ATOM 818 N N . LEU A 1 110 ? 4.320 -9.854 -2.164 1.00 97.25 110 LEU A N 1
ATOM 819 C CA . LEU A 1 110 ? 3.054 -9.128 -2.280 1.00 97.25 110 LEU A CA 1
ATOM 820 C C . LEU A 1 110 ? 2.810 -8.535 -3.670 1.00 97.25 110 LEU A C 1
ATOM 822 O O . LEU A 1 110 ? 1.706 -8.658 -4.196 1.00 97.25 110 LEU A O 1
ATOM 826 N N . GLU A 1 111 ? 3.811 -7.901 -4.276 1.00 98.12 111 GLU A N 1
ATOM 827 C CA . GLU A 1 111 ? 3.642 -7.176 -5.540 1.00 98.12 111 GLU A CA 1
ATOM 828 C C . GLU A 1 111 ? 3.343 -8.088 -6.730 1.00 98.12 111 GLU A C 1
ATOM 830 O O . GLU A 1 111 ? 2.464 -7.734 -7.515 1.00 98.12 111 GLU A O 1
ATOM 835 N N . PRO A 1 112 ? 3.952 -9.282 -6.871 1.00 98.56 112 PRO A N 1
ATOM 836 C CA . PRO A 1 112 ? 3.562 -10.207 -7.931 1.00 98.56 112 PRO A CA 1
ATOM 837 C C . PRO A 1 112 ? 2.111 -10.668 -7.847 1.00 98.56 112 PRO A C 1
ATOM 839 O O . PRO A 1 112 ? 1.437 -10.752 -8.873 1.00 98.56 112 PRO A O 1
ATOM 842 N N . GLU A 1 113 ? 1.602 -10.928 -6.641 1.00 98.50 113 GLU A N 1
ATOM 843 C CA . GLU A 1 113 ? 0.190 -11.276 -6.461 1.00 98.50 113 GLU A CA 1
ATOM 844 C C . GLU A 1 113 ? -0.723 -10.067 -6.673 1.00 98.50 113 GLU A C 1
ATOM 846 O O . GLU A 1 113 ? -1.795 -10.205 -7.263 1.00 98.50 113 GLU A O 1
ATOM 851 N N . ALA A 1 114 ? -0.299 -8.869 -6.264 1.00 98.50 114 ALA A N 1
ATOM 852 C CA . ALA A 1 114 ? -1.021 -7.642 -6.577 1.00 98.50 114 ALA A CA 1
ATOM 853 C C . ALA A 1 114 ? -1.110 -7.421 -8.097 1.00 98.50 114 ALA A C 1
ATOM 855 O O . ALA A 1 114 ? -2.201 -7.162 -8.597 1.00 98.50 114 ALA A O 1
ATOM 856 N N . ALA A 1 115 ? -0.013 -7.617 -8.834 1.00 98.75 115 ALA A N 1
ATOM 857 C CA . ALA A 1 115 ? 0.038 -7.507 -10.291 1.00 98.75 115 ALA A CA 1
ATOM 858 C C . ALA A 1 115 ? -0.836 -8.558 -10.989 1.00 98.75 115 ALA A C 1
ATOM 860 O O . ALA A 1 115 ? -1.575 -8.227 -11.913 1.00 98.75 115 ALA A O 1
ATOM 861 N N . ALA A 1 116 ? -0.815 -9.808 -10.519 1.00 98.81 116 ALA A N 1
ATOM 862 C CA . ALA A 1 116 ? -1.676 -10.861 -11.050 1.00 98.81 116 ALA A CA 1
ATOM 863 C C . ALA A 1 116 ? -3.162 -10.522 -10.878 1.00 98.81 116 ALA A C 1
ATOM 865 O O . ALA A 1 116 ? -3.955 -10.670 -11.804 1.00 98.81 116 ALA A O 1
ATOM 866 N N . LYS A 1 117 ? -3.550 -10.035 -9.693 1.00 98.69 117 LYS A N 1
ATOM 867 C CA . LYS A 1 117 ? -4.930 -9.605 -9.438 1.00 98.69 117 LYS A CA 1
ATOM 868 C C . LYS A 1 117 ? -5.291 -8.354 -10.235 1.00 98.69 117 LYS A C 1
ATOM 870 O O . LYS A 1 117 ? -6.406 -8.279 -10.742 1.00 98.69 117 LYS A O 1
ATOM 875 N N . ALA A 1 118 ? -4.359 -7.413 -10.373 1.00 98.75 118 ALA A N 1
ATOM 876 C CA . ALA A 1 118 ? -4.547 -6.220 -11.183 1.00 98.75 118 ALA A CA 1
ATOM 877 C C . ALA A 1 118 ? -4.811 -6.594 -12.641 1.00 98.75 118 ALA A C 1
ATOM 879 O O . ALA A 1 118 ? -5.770 -6.101 -13.207 1.00 98.75 118 ALA A O 1
ATOM 880 N N . ALA A 1 119 ? -4.084 -7.551 -13.222 1.00 98.81 119 ALA A N 1
ATOM 881 C CA . ALA A 1 119 ? -4.340 -8.002 -14.594 1.00 98.81 119 ALA A CA 1
ATOM 882 C C . ALA A 1 119 ? -5.791 -8.470 -14.818 1.00 98.81 119 ALA A C 1
ATOM 884 O O . ALA A 1 119 ? -6.319 -8.342 -15.915 1.00 98.81 119 ALA A O 1
ATOM 885 N N . VAL A 1 120 ? -6.465 -8.989 -13.786 1.00 98.50 120 VAL A N 1
ATOM 886 C CA . VAL A 1 120 ? -7.869 -9.425 -13.877 1.00 98.50 120 VAL A CA 1
ATOM 887 C C . VAL A 1 120 ? -8.858 -8.266 -13.702 1.00 98.50 120 VAL A C 1
ATOM 889 O O . VAL A 1 120 ? -9.956 -8.321 -14.249 1.00 98.50 120 VAL A O 1
ATOM 892 N N . LEU A 1 121 ? -8.504 -7.250 -12.912 1.00 98.44 121 LEU A N 1
ATOM 893 C CA . LEU A 1 121 ? -9.435 -6.232 -12.404 1.00 98.44 121 LEU A CA 1
ATOM 894 C C . LEU A 1 121 ? -9.187 -4.816 -12.936 1.00 98.44 121 LEU A C 1
ATOM 896 O O . LEU A 1 121 ? -10.037 -3.951 -12.733 1.00 98.44 121 LEU A O 1
ATOM 900 N N . ILE A 1 122 ? -8.035 -4.570 -13.560 1.00 98.31 122 ILE A N 1
ATOM 901 C CA . ILE A 1 122 ? -7.594 -3.236 -13.961 1.00 98.31 122 ILE A CA 1
ATOM 902 C C . ILE A 1 122 ? -8.575 -2.612 -14.956 1.00 98.31 122 ILE A C 1
ATOM 904 O O . ILE A 1 122 ? -9.036 -3.269 -15.892 1.00 98.31 122 ILE A O 1
ATOM 908 N N . SER A 1 123 ? -8.907 -1.343 -14.727 1.00 98.44 123 SER A N 1
ATOM 909 C CA . SER A 1 123 ? -9.783 -0.569 -15.604 1.00 98.44 123 SER A CA 1
ATOM 910 C C . SER A 1 123 ? -8.998 0.135 -16.716 1.00 98.44 123 SER A C 1
ATOM 912 O O . SER A 1 123 ? -7.787 0.335 -16.610 1.00 98.44 123 SER A O 1
ATOM 914 N N . ASP A 1 124 ? -9.697 0.584 -17.763 1.00 98.31 124 ASP A N 1
ATOM 915 C CA . ASP A 1 124 ? -9.096 1.418 -18.814 1.00 98.31 124 ASP A CA 1
ATOM 916 C C . ASP A 1 124 ? -8.512 2.728 -18.250 1.00 98.31 124 ASP A C 1
ATOM 918 O O . ASP A 1 124 ? -7.499 3.226 -18.744 1.00 98.31 124 ASP A O 1
ATOM 922 N N . GLU A 1 125 ? -9.125 3.280 -17.196 1.00 98.44 125 GLU A N 1
ATOM 923 C CA . GLU A 1 125 ? -8.641 4.483 -16.512 1.00 98.44 125 GLU A CA 1
ATOM 924 C C . GLU A 1 125 ? -7.331 4.213 -15.760 1.00 98.44 125 GLU A C 1
ATOM 926 O O . GLU A 1 125 ? -6.376 4.979 -15.905 1.00 98.44 125 GLU A O 1
ATOM 931 N N . ASP A 1 126 ? -7.247 3.095 -15.033 1.00 98.50 126 ASP A N 1
ATOM 932 C CA . ASP A 1 126 ? -6.018 2.675 -14.352 1.00 98.50 126 ASP A CA 1
ATOM 933 C C . ASP A 1 126 ? -4.893 2.370 -15.358 1.00 98.50 126 ASP A C 1
ATOM 935 O O . ASP A 1 126 ? -3.744 2.749 -15.131 1.00 98.50 126 ASP A O 1
ATOM 939 N N . LEU A 1 127 ? -5.203 1.727 -16.493 1.00 98.75 127 LEU A N 1
ATOM 940 C CA . LEU A 1 127 ? -4.235 1.490 -17.573 1.00 98.75 127 LEU A CA 1
ATOM 941 C C . LEU A 1 127 ? -3.719 2.805 -18.165 1.00 98.75 127 LEU A C 1
ATOM 943 O O . LEU A 1 127 ? -2.517 2.947 -18.390 1.00 98.75 127 LEU A O 1
ATOM 947 N N . ALA A 1 128 ? -4.607 3.773 -18.402 1.00 98.69 128 ALA A N 1
ATOM 948 C CA . ALA A 1 128 ? -4.225 5.093 -18.894 1.00 98.69 128 ALA A CA 1
ATOM 949 C C . ALA A 1 128 ? -3.396 5.878 -17.864 1.00 98.69 128 ALA A C 1
ATOM 951 O O . ALA A 1 128 ? -2.509 6.645 -18.236 1.00 98.69 128 ALA A O 1
ATOM 952 N N . GLU A 1 129 ? -3.661 5.711 -16.567 1.00 98.69 129 GLU A N 1
ATOM 953 C CA . GLU A 1 129 ? -2.821 6.267 -15.505 1.00 98.69 129 GLU A CA 1
ATOM 954 C C . GLU A 1 129 ? -1.434 5.629 -15.483 1.00 98.69 129 GLU A C 1
ATOM 956 O O . GLU A 1 129 ? -0.446 6.362 -15.506 1.00 98.69 129 GLU A O 1
ATOM 961 N N . ALA A 1 130 ? -1.350 4.297 -15.509 1.00 98.69 130 ALA A N 1
ATOM 962 C CA . ALA A 1 130 ? -0.081 3.577 -15.552 1.00 98.69 130 ALA A CA 1
ATOM 963 C C . ALA A 1 130 ? 0.760 3.970 -16.777 1.00 98.69 130 ALA A C 1
ATOM 965 O O . ALA A 1 130 ? 1.957 4.216 -16.642 1.00 98.69 130 ALA A O 1
ATOM 966 N N . GLU A 1 131 ? 0.133 4.095 -17.951 1.00 98.75 131 GLU A N 1
ATOM 967 C CA . GLU A 1 131 ? 0.793 4.553 -19.178 1.00 98.75 131 GLU A CA 1
ATOM 968 C C . GLU A 1 131 ? 1.380 5.957 -18.994 1.00 98.75 131 GLU A C 1
ATOM 970 O O . GLU A 1 131 ? 2.575 6.144 -19.194 1.00 98.75 131 GLU A O 1
ATOM 975 N N . ARG A 1 132 ? 0.590 6.923 -18.499 1.00 98.69 132 ARG A N 1
ATOM 976 C CA . ARG A 1 132 ? 1.079 8.289 -18.232 1.00 98.69 132 ARG A CA 1
ATOM 977 C C . ARG A 1 132 ? 2.233 8.316 -17.235 1.00 98.69 132 ARG A C 1
ATOM 979 O O . ARG A 1 132 ? 3.122 9.158 -17.351 1.00 98.69 132 ARG A O 1
ATOM 986 N N . VAL A 1 133 ? 2.208 7.450 -16.221 1.00 98.56 133 VAL A N 1
ATOM 987 C CA . VAL A 1 133 ? 3.307 7.339 -15.256 1.00 98.56 133 VAL A CA 1
ATOM 988 C C . VAL A 1 133 ? 4.580 6.874 -15.961 1.00 98.56 133 VAL A C 1
ATOM 990 O O . VAL A 1 133 ? 5.615 7.516 -15.788 1.00 98.56 133 VAL A O 1
ATOM 993 N N . LEU A 1 134 ? 4.504 5.828 -16.786 1.00 98.50 134 LEU A N 1
ATOM 994 C CA . LEU A 1 134 ? 5.670 5.308 -17.501 1.00 98.50 134 LEU A CA 1
ATOM 995 C C . LEU A 1 134 ? 6.137 6.228 -18.636 1.00 98.50 134 LEU A C 1
ATOM 997 O O . LEU A 1 134 ? 7.340 6.342 -18.840 1.00 98.50 134 LEU A O 1
ATOM 1001 N N . ASP A 1 135 ? 5.245 6.966 -19.296 1.00 98.25 135 ASP A N 1
ATOM 1002 C CA . ASP A 1 135 ? 5.615 7.985 -20.288 1.00 98.25 135 ASP A CA 1
ATOM 1003 C C . ASP A 1 135 ? 6.506 9.076 -19.675 1.00 98.25 135 ASP A C 1
ATOM 1005 O O . ASP A 1 135 ? 7.458 9.533 -20.310 1.00 98.25 135 ASP A O 1
ATOM 1009 N N . ARG A 1 136 ? 6.254 9.465 -18.413 1.00 96.75 136 ARG A N 1
ATOM 1010 C CA . ARG A 1 136 ? 7.161 10.366 -17.679 1.00 96.75 136 ARG A CA 1
ATOM 1011 C C . ARG A 1 136 ? 8.544 9.738 -17.503 1.00 96.75 136 ARG A C 1
ATOM 1013 O O . ARG A 1 136 ? 9.537 10.429 -17.693 1.00 96.75 136 ARG A O 1
ATOM 1020 N N . GLY A 1 137 ? 8.611 8.449 -17.169 1.00 95.31 137 GLY A N 1
ATOM 1021 C CA . GLY A 1 137 ? 9.874 7.715 -17.039 1.00 95.31 137 GLY A CA 1
ATOM 1022 C C . GLY A 1 137 ? 10.672 7.659 -18.342 1.00 95.31 137 GLY A C 1
ATOM 1023 O O . GLY A 1 137 ? 11.881 7.883 -18.333 1.00 95.31 137 GLY A O 1
ATOM 1024 N N . ASP A 1 138 ? 10.001 7.434 -19.472 1.00 95.44 138 ASP A N 1
ATOM 1025 C CA . ASP A 1 138 ? 10.653 7.431 -20.786 1.00 95.44 138 ASP A CA 1
ATOM 1026 C C . ASP A 1 138 ? 11.196 8.821 -21.143 1.00 95.44 138 ASP A C 1
ATOM 1028 O O . ASP A 1 138 ? 12.340 8.944 -21.574 1.00 95.44 138 ASP A O 1
ATOM 1032 N N . ALA A 1 139 ? 10.437 9.885 -20.859 1.00 93.69 139 ALA A N 1
ATOM 1033 C CA . ALA A 1 139 ? 10.902 11.255 -21.067 1.00 93.69 139 ALA A CA 1
ATOM 1034 C C . ALA A 1 139 ? 12.148 11.601 -20.225 1.00 93.69 139 ALA A C 1
ATOM 1036 O O . ALA A 1 139 ? 13.024 12.322 -20.702 1.00 93.69 139 ALA A O 1
ATOM 1037 N N . LEU A 1 140 ? 12.254 11.073 -18.998 1.00 91.88 140 LEU A N 1
ATOM 1038 C CA . LEU A 1 140 ? 13.448 11.230 -18.154 1.00 91.88 140 LEU A CA 1
ATOM 1039 C C . LEU A 1 140 ? 14.668 10.492 -18.729 1.00 91.88 140 LEU A C 1
ATOM 1041 O O . LEU A 1 140 ? 15.794 10.965 -18.590 1.00 91.88 140 LEU A O 1
ATOM 1045 N N . LEU A 1 141 ? 14.461 9.347 -19.386 1.00 89.62 141 LEU A N 1
ATOM 1046 C CA . LEU A 1 141 ? 15.526 8.558 -20.017 1.00 89.62 141 LEU A CA 1
ATOM 1047 C C . LEU A 1 141 ? 16.043 9.143 -21.336 1.00 89.62 141 LEU A C 1
ATOM 1049 O O . LEU A 1 141 ? 17.167 8.818 -21.734 1.00 89.62 141 LEU A O 1
ATOM 1053 N N . ASP A 1 142 ? 15.217 9.939 -22.011 1.00 87.44 142 ASP A N 1
ATOM 1054 C CA . ASP A 1 142 ? 15.540 10.617 -23.271 1.00 87.44 142 ASP A CA 1
ATOM 1055 C C . ASP A 1 142 ? 16.148 12.015 -23.052 1.00 87.44 142 ASP A C 1
ATOM 1057 O O . ASP A 1 142 ? 16.552 12.682 -24.011 1.00 87.44 142 ASP A O 1
ATOM 1061 N N . ALA A 1 143 ? 16.235 12.468 -21.796 1.00 81.31 143 ALA A N 1
ATOM 1062 C CA . ALA A 1 143 ? 16.902 13.711 -21.438 1.00 81.31 143 ALA A CA 1
ATOM 1063 C C . ALA A 1 143 ? 18.407 13.670 -21.805 1.00 81.31 143 ALA A C 1
ATOM 1065 O O . ALA A 1 143 ? 19.018 12.597 -21.806 1.00 81.31 143 ALA A O 1
ATOM 1066 N N . PRO A 1 144 ? 19.028 14.824 -22.125 1.00 76.06 144 PRO A N 1
ATOM 1067 C CA . PRO A 1 144 ? 20.448 14.897 -22.466 1.00 76.06 144 PRO A CA 1
ATOM 1068 C C . PRO A 1 144 ? 21.355 14.237 -21.416 1.00 76.06 144 PRO A C 1
ATOM 1070 O O . PRO A 1 144 ? 21.109 14.331 -20.213 1.00 76.06 144 PRO A O 1
ATOM 1073 N N . GLU A 1 145 ? 22.431 13.589 -21.875 1.00 63.69 145 GLU A N 1
ATOM 1074 C CA . GLU A 1 145 ? 23.385 12.886 -21.008 1.00 63.69 145 GLU A CA 1
ATOM 1075 C C . GLU A 1 145 ? 23.946 13.807 -19.907 1.00 63.69 145 GLU A C 1
ATOM 1077 O O . GLU A 1 145 ? 24.493 14.872 -20.194 1.00 63.69 145 GLU A O 1
ATOM 1082 N N . GLY A 1 146 ? 23.847 13.366 -18.646 1.00 61.91 146 GLY A N 1
ATOM 1083 C CA . GLY A 1 146 ? 24.445 14.032 -17.479 1.00 61.91 146 GLY A CA 1
ATOM 1084 C C . GLY A 1 146 ? 23.461 14.536 -16.417 1.00 61.91 146 GLY A C 1
ATOM 1085 O O . GLY A 1 146 ? 23.901 14.850 -15.315 1.00 61.91 146 GLY A O 1
ATOM 1086 N N . GLU A 1 147 ? 22.155 14.555 -16.699 1.00 65.88 147 GLU A N 1
ATOM 1087 C CA . GLU A 1 147 ? 21.116 15.060 -15.781 1.00 65.88 147 GLU A CA 1
ATOM 1088 C C . GLU A 1 147 ? 19.934 14.083 -15.655 1.00 65.88 147 GLU A C 1
ATOM 1090 O O . GLU A 1 147 ? 18.774 14.459 -15.808 1.00 65.88 147 GLU A O 1
ATOM 1095 N N . VAL A 1 148 ? 20.200 12.799 -15.388 1.00 73.50 148 VAL A N 1
ATOM 1096 C CA . VAL A 1 148 ? 19.105 11.894 -15.001 1.00 73.50 148 VAL A CA 1
ATOM 1097 C C . VAL A 1 148 ? 18.593 12.350 -13.639 1.00 73.50 148 VAL A C 1
ATOM 1099 O O . VAL A 1 148 ? 19.292 12.215 -12.633 1.00 73.50 148 VAL A O 1
ATOM 1102 N N . ASP A 1 149 ? 17.378 12.891 -13.609 1.00 88.12 149 ASP A N 1
ATOM 1103 C CA . ASP A 1 149 ? 16.691 13.224 -12.367 1.00 88.12 149 ASP A CA 1
ATOM 1104 C C . ASP A 1 149 ? 16.310 11.924 -11.644 1.00 88.12 149 ASP A C 1
ATOM 1106 O O . ASP A 1 149 ? 15.322 11.244 -11.948 1.00 88.12 149 ASP A O 1
ATOM 1110 N N . LEU A 1 150 ? 17.176 11.534 -10.710 1.00 87.12 150 LEU A N 1
ATOM 1111 C CA . LEU A 1 150 ? 17.037 10.300 -9.954 1.00 87.12 150 LEU A CA 1
ATOM 1112 C C . LEU A 1 150 ? 15.844 10.343 -8.999 1.00 87.12 150 LEU A C 1
ATOM 1114 O O . LEU A 1 150 ? 15.241 9.302 -8.755 1.00 87.12 150 LEU A O 1
ATOM 1118 N N . GLU A 1 151 ? 15.495 11.513 -8.465 1.00 88.88 151 GLU A N 1
ATOM 1119 C CA . GLU A 1 151 ? 14.335 11.653 -7.583 1.00 88.88 151 GLU A CA 1
ATOM 1120 C C . GLU A 1 151 ? 13.051 11.457 -8.392 1.00 88.88 151 GLU A C 1
ATOM 1122 O O . GLU A 1 151 ? 12.253 10.578 -8.065 1.00 88.88 151 GLU A O 1
ATOM 1127 N N . ALA A 1 152 ? 12.936 12.128 -9.542 1.00 92.06 152 ALA A N 1
ATOM 1128 C CA . ALA A 1 152 ? 11.810 11.933 -10.452 1.00 92.06 152 ALA A CA 1
ATOM 1129 C C . ALA A 1 152 ? 11.707 10.484 -10.971 1.00 92.06 152 ALA A C 1
ATOM 1131 O O . ALA A 1 152 ? 10.609 9.953 -11.144 1.00 92.06 152 ALA A O 1
ATOM 1132 N N . THR A 1 153 ? 12.839 9.803 -11.175 1.00 92.06 153 THR A N 1
ATOM 1133 C CA . THR A 1 153 ? 12.869 8.375 -11.541 1.00 92.06 153 THR A CA 1
ATOM 1134 C C . THR A 1 153 ? 12.288 7.490 -10.429 1.00 92.06 153 THR A C 1
ATOM 1136 O O . THR A 1 153 ? 11.541 6.546 -10.695 1.00 92.06 153 THR A O 1
ATOM 1139 N N . ILE A 1 154 ? 12.623 7.783 -9.170 1.00 92.69 154 ILE A N 1
ATOM 1140 C CA . ILE A 1 154 ? 12.116 7.055 -8.000 1.00 92.69 154 ILE A CA 1
ATOM 1141 C C . ILE A 1 154 ? 10.626 7.313 -7.784 1.00 92.69 154 ILE A C 1
ATOM 1143 O O . ILE A 1 154 ? 9.915 6.386 -7.373 1.00 92.69 154 ILE A O 1
ATOM 1147 N N . ASP A 1 155 ? 10.154 8.520 -8.086 1.00 94.44 155 ASP A N 1
ATOM 1148 C CA . ASP A 1 155 ? 8.735 8.870 -8.065 1.00 94.44 155 ASP A CA 1
ATOM 1149 C C . ASP A 1 155 ? 7.953 8.094 -9.125 1.00 94.44 155 ASP A C 1
ATOM 1151 O O . ASP A 1 155 ? 6.923 7.506 -8.803 1.00 94.44 155 ASP A O 1
ATOM 1155 N N . VAL A 1 156 ? 8.469 7.993 -10.358 1.00 96.25 156 VAL A N 1
ATOM 1156 C CA . VAL A 1 156 ? 7.853 7.175 -11.420 1.00 96.25 156 VAL A CA 1
ATOM 1157 C C . VAL A 1 156 ? 7.733 5.709 -11.001 1.00 96.25 156 VAL A C 1
ATOM 1159 O O . VAL A 1 156 ? 6.651 5.135 -11.123 1.00 96.25 156 VAL A O 1
ATOM 1162 N N . ASP A 1 157 ? 8.804 5.112 -10.463 1.00 95.44 157 ASP A N 1
ATOM 1163 C CA . ASP A 1 157 ? 8.760 3.734 -9.951 1.00 95.44 157 ASP A CA 1
ATOM 1164 C C . ASP A 1 157 ? 7.697 3.596 -8.852 1.00 95.44 157 ASP A C 1
ATOM 1166 O O . ASP A 1 157 ? 6.846 2.709 -8.907 1.00 95.44 157 ASP A O 1
ATOM 1170 N N . THR A 1 158 ? 7.690 4.517 -7.887 1.00 95.81 158 THR A N 1
ATOM 1171 C CA . THR A 1 158 ? 6.752 4.481 -6.759 1.00 95.81 158 THR A CA 1
ATOM 1172 C C . THR A 1 158 ? 5.298 4.608 -7.222 1.00 95.81 158 THR A C 1
ATOM 1174 O O . THR A 1 158 ? 4.441 3.827 -6.802 1.00 95.81 158 THR A O 1
ATOM 1177 N N . ASP A 1 159 ? 5.013 5.556 -8.112 1.00 97.56 159 ASP A N 1
ATOM 1178 C CA . ASP A 1 159 ? 3.676 5.795 -8.649 1.00 97.56 159 ASP A CA 1
ATOM 1179 C C . ASP A 1 159 ? 3.172 4.606 -9.470 1.00 97.56 159 ASP A C 1
ATOM 1181 O O . ASP A 1 159 ? 2.010 4.219 -9.338 1.00 97.56 159 ASP A O 1
ATOM 1185 N N . PHE A 1 160 ? 4.033 3.972 -10.270 1.00 98.44 160 PHE A N 1
ATOM 1186 C CA . PHE A 1 160 ? 3.635 2.812 -11.065 1.00 98.44 160 PHE A CA 1
ATOM 1187 C C . PHE A 1 160 ? 3.186 1.653 -10.166 1.00 98.44 160 PHE A C 1
ATOM 1189 O O . PHE A 1 160 ? 2.100 1.096 -10.342 1.00 98.44 160 PHE A O 1
ATOM 1196 N N . HIS A 1 161 ? 3.976 1.339 -9.139 1.00 98.06 161 HIS A N 1
ATOM 1197 C CA . HIS A 1 161 ? 3.639 0.309 -8.156 1.00 98.06 161 HIS A CA 1
ATOM 1198 C C . HIS A 1 161 ? 2.345 0.613 -7.393 1.00 98.06 161 HIS A C 1
ATOM 1200 O O . HIS A 1 161 ? 1.551 -0.300 -7.156 1.00 98.06 161 HIS A O 1
ATOM 1206 N N . ARG A 1 162 ? 2.077 1.884 -7.060 1.00 97.25 162 ARG A N 1
ATOM 1207 C CA . ARG A 1 162 ? 0.807 2.310 -6.444 1.00 97.25 162 ARG A CA 1
ATOM 1208 C C . ARG A 1 162 ? -0.394 2.025 -7.337 1.00 97.25 162 ARG A C 1
ATOM 1210 O O . ARG A 1 162 ? -1.396 1.504 -6.842 1.00 97.25 162 ARG A O 1
ATOM 1217 N N . VAL A 1 163 ? -0.294 2.326 -8.635 1.00 98.31 163 VAL A N 1
ATOM 1218 C CA . VAL A 1 163 ? -1.364 2.033 -9.603 1.00 98.31 163 VAL A CA 1
ATOM 1219 C C . VAL A 1 163 ? -1.653 0.536 -9.630 1.00 98.31 163 VAL A C 1
ATOM 1221 O O . VAL A 1 163 ? -2.800 0.129 -9.446 1.00 98.31 163 VAL A O 1
ATOM 1224 N N . VAL A 1 164 ? -0.617 -0.296 -9.764 1.00 98.56 164 VAL A N 1
ATOM 1225 C CA . VAL A 1 164 ? -0.766 -1.761 -9.787 1.00 98.56 164 VAL A CA 1
ATOM 1226 C C . VAL A 1 164 ? -1.373 -2.283 -8.482 1.00 98.56 164 VAL A C 1
ATOM 1228 O O . VAL A 1 164 ? -2.311 -3.084 -8.497 1.00 98.56 164 VAL A O 1
ATOM 1231 N N . ALA A 1 165 ? -0.879 -1.817 -7.335 1.00 98.00 165 ALA A N 1
ATOM 1232 C CA . ALA A 1 165 ? -1.355 -2.261 -6.033 1.00 98.00 165 ALA A CA 1
ATOM 1233 C C . ALA A 1 165 ? -2.827 -1.888 -5.799 1.00 98.00 165 ALA A C 1
ATOM 1235 O O . ALA A 1 165 ? -3.600 -2.716 -5.308 1.00 98.00 165 ALA A O 1
ATOM 1236 N N . ARG A 1 166 ? -3.245 -0.685 -6.207 1.00 97.62 166 ARG A N 1
ATOM 1237 C CA . ARG A 1 166 ? -4.644 -0.237 -6.160 1.00 97.62 166 ARG A CA 1
ATOM 1238 C C . ARG A 1 166 ? -5.529 -1.049 -7.108 1.00 97.62 166 ARG A C 1
ATOM 1240 O O . ARG A 1 166 ? -6.569 -1.555 -6.681 1.00 97.62 166 ARG A O 1
ATOM 1247 N N . ALA A 1 167 ? -5.083 -1.251 -8.347 1.00 98.38 167 ALA A N 1
ATOM 1248 C CA . ALA A 1 167 ? -5.793 -2.032 -9.361 1.00 98.38 167 ALA A CA 1
ATOM 1249 C C . ALA A 1 167 ? -5.974 -3.513 -8.973 1.00 98.38 167 ALA A C 1
ATOM 1251 O O . ALA A 1 167 ? -6.864 -4.184 -9.487 1.00 98.38 167 ALA A O 1
ATOM 1252 N N . SER A 1 168 ? -5.201 -4.034 -8.010 1.00 98.06 168 SER A N 1
ATOM 1253 C CA . SER A 1 168 ? -5.360 -5.400 -7.480 1.00 98.06 168 SER A CA 1
ATOM 1254 C C . SER A 1 168 ? -6.707 -5.675 -6.787 1.00 98.06 168 SER A C 1
ATOM 1256 O O . SER A 1 168 ? -7.001 -6.824 -6.419 1.00 98.06 168 SER A O 1
ATOM 1258 N N . GLY A 1 169 ? -7.493 -4.624 -6.520 1.00 96.06 169 GLY A N 1
ATOM 1259 C CA . GLY A 1 169 ? -8.766 -4.702 -5.805 1.00 96.06 169 GLY A CA 1
ATOM 1260 C C . GLY A 1 169 ? -8.632 -5.204 -4.364 1.00 96.06 169 GLY A C 1
ATOM 1261 O O . GLY A 1 169 ? -9.615 -5.646 -3.772 1.00 96.06 169 GLY A O 1
ATOM 1262 N N . ASN A 1 170 ? -7.419 -5.205 -3.798 1.00 96.00 170 ASN A N 1
ATOM 1263 C CA . ASN A 1 170 ? -7.157 -5.595 -2.417 1.00 96.00 170 ASN A CA 1
ATOM 1264 C C . ASN A 1 170 ? -6.607 -4.401 -1.620 1.00 96.00 170 ASN A C 1
ATOM 1266 O O . ASN A 1 170 ? -5.403 -4.140 -1.678 1.00 96.00 170 ASN A O 1
ATOM 1270 N N . PRO A 1 171 ? -7.450 -3.712 -0.830 1.00 92.94 171 PRO A N 1
ATOM 1271 C CA . PRO A 1 171 ? -7.022 -2.564 -0.034 1.00 92.94 171 PRO A CA 1
ATOM 1272 C C . PRO A 1 171 ? -5.864 -2.872 0.923 1.00 92.94 171 PRO A C 1
ATOM 1274 O O . PRO A 1 171 ? -5.023 -2.011 1.156 1.00 92.94 171 PRO A O 1
ATOM 1277 N N . ALA A 1 172 ? -5.774 -4.102 1.444 1.00 92.50 172 ALA A N 1
ATOM 1278 C CA . ALA A 1 172 ? -4.667 -4.497 2.312 1.00 92.50 172 ALA A CA 1
ATOM 1279 C C . ALA A 1 172 ? -3.340 -4.617 1.545 1.00 92.50 172 ALA A C 1
ATOM 1281 O O . ALA A 1 172 ? -2.304 -4.222 2.071 1.00 92.50 172 ALA A O 1
ATOM 1282 N N . PHE A 1 173 ? -3.356 -5.110 0.297 1.00 93.81 173 PHE A N 1
ATOM 1283 C CA . PHE A 1 173 ? -2.152 -5.106 -0.544 1.00 93.81 173 PHE A CA 1
ATOM 1284 C C . PHE A 1 173 ? -1.695 -3.680 -0.826 1.00 93.81 173 PHE A C 1
ATOM 1286 O O . PHE A 1 173 ? -0.533 -3.374 -0.584 1.00 93.81 173 PHE A O 1
ATOM 1293 N N . ALA A 1 174 ? -2.612 -2.812 -1.262 1.00 94.88 174 ALA A N 1
ATOM 1294 C CA . ALA A 1 174 ? -2.306 -1.410 -1.530 1.00 94.88 174 ALA A CA 1
ATOM 1295 C C . ALA A 1 174 ? -1.698 -0.712 -0.305 1.00 94.88 174 ALA A C 1
ATOM 1297 O O . ALA A 1 174 ? -0.638 -0.105 -0.414 1.00 94.88 174 ALA A O 1
ATOM 1298 N N . ALA A 1 175 ? -2.309 -0.871 0.871 1.00 92.81 175 ALA A N 1
ATOM 1299 C CA . ALA A 1 175 ? -1.839 -0.244 2.102 1.00 92.81 175 ALA A CA 1
ATOM 1300 C C . ALA A 1 175 ? -0.465 -0.758 2.566 1.00 92.81 175 ALA A C 1
ATOM 1302 O O . ALA A 1 175 ? 0.389 0.035 2.958 1.00 92.81 175 ALA A O 1
ATOM 1303 N N . ILE A 1 176 ? -0.228 -2.074 2.518 1.00 93.19 176 ILE A N 1
ATOM 1304 C CA . ILE A 1 176 ? 1.066 -2.642 2.924 1.00 93.19 176 ILE A CA 1
ATOM 1305 C C . ILE A 1 176 ? 2.159 -2.244 1.928 1.00 93.19 176 ILE A C 1
ATOM 1307 O O . ILE A 1 176 ? 3.246 -1.862 2.349 1.00 93.19 176 ILE A O 1
ATOM 1311 N N . ILE A 1 177 ? 1.889 -2.302 0.621 1.00 93.62 177 ILE A N 1
ATOM 1312 C CA . ILE A 1 177 ? 2.855 -1.881 -0.403 1.00 93.62 177 ILE A CA 1
ATOM 1313 C C . ILE A 1 177 ? 3.189 -0.393 -0.230 1.00 93.62 177 ILE A C 1
ATOM 1315 O O . ILE A 1 177 ? 4.369 -0.049 -0.194 1.00 93.62 177 ILE A O 1
ATOM 1319 N N . GLU A 1 178 ? 2.188 0.467 -0.015 1.00 91.62 178 GLU A N 1
ATOM 1320 C CA . GLU A 1 178 ? 2.385 1.899 0.254 1.00 91.62 178 GLU A CA 1
ATOM 1321 C C . GLU A 1 178 ? 3.287 2.140 1.472 1.00 91.62 178 GLU A C 1
ATOM 1323 O O . GLU A 1 178 ? 4.240 2.916 1.408 1.00 91.62 178 GLU A O 1
ATOM 1328 N N . ALA A 1 179 ? 3.049 1.418 2.569 1.00 89.69 179 ALA A N 1
ATOM 1329 C CA . ALA A 1 179 ? 3.859 1.533 3.780 1.00 89.69 179 ALA A CA 1
ATOM 1330 C C . ALA A 1 179 ? 5.334 1.129 3.567 1.00 89.69 179 ALA A C 1
ATOM 1332 O O . ALA A 1 179 ? 6.217 1.596 4.288 1.00 89.69 179 ALA A O 1
ATOM 1333 N N . LEU A 1 180 ? 5.621 0.257 2.593 1.00 89.88 180 LEU A N 1
ATOM 1334 C CA . LEU A 1 180 ? 6.958 -0.298 2.359 1.00 89.88 180 LEU A CA 1
ATOM 1335 C C . LEU A 1 180 ? 7.722 0.382 1.213 1.00 89.88 180 LEU A C 1
ATOM 1337 O O . LEU A 1 180 ? 8.959 0.416 1.225 1.00 89.88 180 LEU A O 1
ATOM 1341 N N . ILE A 1 181 ? 7.028 0.923 0.211 1.00 87.06 181 ILE A N 1
ATOM 1342 C CA . ILE A 1 181 ? 7.657 1.363 -1.041 1.00 87.06 181 ILE A CA 1
ATOM 1343 C C . ILE A 1 181 ? 8.595 2.562 -0.857 1.00 87.06 181 ILE A C 1
ATOM 1345 O O . ILE A 1 181 ? 9.707 2.562 -1.401 1.00 87.06 181 ILE A O 1
ATOM 1349 N N . GLY A 1 182 ? 8.224 3.526 -0.007 1.00 82.31 182 GLY A N 1
ATOM 1350 C CA . GLY A 1 182 ? 9.081 4.665 0.335 1.00 82.31 182 GLY A CA 1
ATOM 1351 C C . GLY A 1 182 ? 10.361 4.241 1.064 1.00 82.31 182 GLY A C 1
ATOM 1352 O O . GLY A 1 182 ? 11.438 4.782 0.828 1.00 82.31 182 GLY A O 1
ATOM 1353 N N . ARG A 1 183 ? 10.300 3.190 1.889 1.00 84.38 183 ARG A N 1
ATOM 1354 C CA . ARG A 1 183 ? 11.458 2.702 2.665 1.00 84.38 183 ARG A CA 1
ATOM 1355 C C . ARG A 1 183 ? 12.468 1.914 1.850 1.00 84.38 183 ARG A C 1
ATOM 1357 O O . ARG A 1 183 ? 13.633 1.818 2.231 1.00 84.38 183 ARG A O 1
ATOM 1364 N N . THR A 1 184 ? 12.049 1.416 0.696 1.00 85.38 184 THR A N 1
ATOM 1365 C CA . THR A 1 184 ? 12.942 0.773 -0.275 1.00 85.38 184 THR A CA 1
ATOM 1366 C C . THR A 1 184 ? 13.477 1.754 -1.327 1.00 85.38 184 THR A C 1
ATOM 1368 O O . THR A 1 184 ? 14.339 1.378 -2.119 1.00 85.38 184 THR A O 1
ATOM 1371 N N . ALA A 1 185 ? 13.045 3.025 -1.313 1.00 86.31 185 ALA A N 1
ATOM 1372 C CA . ALA A 1 185 ? 13.475 4.055 -2.267 1.00 86.31 185 ALA A CA 1
ATOM 1373 C C . ALA A 1 185 ? 14.988 4.289 -2.257 1.00 86.31 185 ALA A C 1
ATOM 1375 O O . ALA A 1 185 ? 15.611 4.341 -3.309 1.00 86.31 185 ALA A O 1
ATOM 1376 N N . ARG A 1 186 ? 15.613 4.342 -1.075 1.00 83.56 186 ARG A N 1
ATOM 1377 C CA . ARG A 1 186 ? 17.065 4.551 -0.964 1.00 83.56 186 ARG A CA 1
ATOM 1378 C C . ARG A 1 186 ? 17.874 3.418 -1.607 1.00 83.56 186 ARG A C 1
ATOM 1380 O O . ARG A 1 186 ? 18.903 3.687 -2.214 1.00 83.56 186 ARG A O 1
ATOM 1387 N N . ALA A 1 187 ? 17.415 2.169 -1.492 1.00 85.75 187 ALA A N 1
ATOM 1388 C CA . ALA A 1 187 ? 18.068 1.027 -2.138 1.00 85.75 187 ALA A CA 1
ATOM 1389 C C . ALA A 1 187 ? 17.948 1.114 -3.670 1.00 85.75 187 ALA A C 1
ATOM 1391 O O . ALA A 1 187 ? 18.934 0.938 -4.384 1.00 85.75 187 ALA A O 1
ATOM 1392 N N . ARG A 1 188 ? 16.760 1.486 -4.168 1.00 88.38 188 ARG A N 1
ATOM 1393 C CA . ARG A 1 188 ? 16.516 1.751 -5.593 1.00 88.38 188 ARG A CA 1
ATOM 1394 C C . ARG A 1 188 ? 17.369 2.914 -6.118 1.00 88.38 188 ARG A C 1
ATOM 1396 O O . ARG A 1 188 ? 17.963 2.782 -7.182 1.00 88.38 188 ARG A O 1
ATOM 1403 N N . LEU A 1 189 ? 17.493 4.000 -5.353 1.00 88.25 189 LEU A N 1
ATOM 1404 C CA . LEU A 1 189 ? 18.326 5.160 -5.683 1.00 88.25 189 LEU A CA 1
ATOM 1405 C C . LEU A 1 189 ? 19.808 4.783 -5.741 1.00 88.25 189 LEU A C 1
ATOM 1407 O O . LEU A 1 189 ? 20.500 5.123 -6.694 1.00 88.25 189 LEU A O 1
ATOM 1411 N N . TRP A 1 190 ? 20.291 4.033 -4.748 1.00 87.62 190 TRP A N 1
ATOM 1412 C CA . TRP A 1 190 ? 21.669 3.551 -4.739 1.00 87.62 190 TRP A CA 1
ATOM 1413 C C . TRP A 1 190 ? 21.971 2.701 -5.974 1.00 87.62 190 TRP A C 1
ATOM 1415 O O . TRP A 1 190 ? 22.989 2.925 -6.628 1.00 87.62 190 TRP A O 1
ATOM 1425 N N . ARG A 1 191 ? 21.061 1.784 -6.331 1.00 89.38 191 ARG A N 1
ATOM 1426 C CA . ARG A 1 191 ? 21.155 0.997 -7.565 1.00 89.38 191 ARG A CA 1
ATOM 1427 C C . ARG A 1 191 ? 21.163 1.885 -8.805 1.00 89.38 191 ARG A C 1
ATOM 1429 O O . ARG A 1 191 ? 22.006 1.691 -9.666 1.00 89.38 191 ARG A O 1
ATOM 1436 N N . ALA A 1 192 ? 20.275 2.872 -8.888 1.00 88.00 192 ALA A N 1
ATOM 1437 C CA . ALA A 1 192 ? 20.219 3.789 -10.023 1.00 88.00 192 ALA A CA 1
ATOM 1438 C C . ALA A 1 192 ? 21.539 4.556 -10.239 1.00 88.00 192 ALA A C 1
ATOM 1440 O O . ALA A 1 192 ? 21.903 4.815 -11.381 1.00 88.00 192 ALA A O 1
ATOM 1441 N N . ILE A 1 193 ? 22.261 4.875 -9.158 1.00 87.25 193 ILE A N 1
ATOM 1442 C CA . ILE A 1 193 ? 23.558 5.569 -9.207 1.00 87.25 193 ILE A CA 1
ATOM 1443 C C . ILE A 1 193 ? 24.706 4.625 -9.598 1.00 87.25 193 ILE A C 1
ATOM 1445 O O . ILE A 1 193 ? 25.593 5.025 -10.346 1.00 87.25 193 ILE A O 1
ATOM 1449 N N . HIS A 1 194 ? 24.727 3.401 -9.064 1.00 87.62 194 HIS A N 1
ATOM 1450 C CA . HIS A 1 194 ? 25.921 2.542 -9.091 1.00 87.62 194 HIS A CA 1
ATOM 1451 C C . HIS A 1 194 ? 25.835 1.349 -10.056 1.00 87.62 194 HIS A C 1
ATOM 1453 O O . HIS A 1 194 ? 26.846 0.691 -10.291 1.00 87.62 194 HIS A O 1
ATOM 1459 N N . ASP A 1 195 ? 24.658 1.033 -10.596 1.00 89.00 195 ASP A N 1
ATOM 1460 C CA . ASP A 1 195 ? 24.448 -0.048 -11.564 1.00 89.00 195 ASP A CA 1
ATOM 1461 C C . ASP A 1 195 ? 24.136 0.54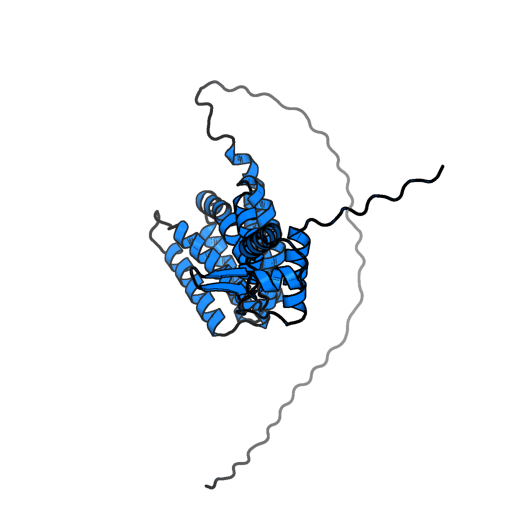9 -12.941 1.00 89.00 195 ASP A C 1
ATOM 1463 O O . ASP A 1 195 ? 23.032 1.035 -13.204 1.00 89.00 195 ASP A O 1
ATOM 1467 N N . GLU A 1 196 ? 25.134 0.539 -13.828 1.00 87.25 196 GLU A N 1
ATOM 1468 C CA . GLU A 1 196 ? 25.013 1.120 -15.164 1.00 87.25 196 GLU A CA 1
ATOM 1469 C C . GLU A 1 196 ? 23.827 0.518 -15.935 1.00 87.25 196 GLU A C 1
ATOM 1471 O O . GLU A 1 196 ? 23.657 -0.697 -16.067 1.00 87.25 196 GLU A O 1
ATOM 1476 N N . GLY A 1 197 ? 22.973 1.398 -16.459 1.00 88.69 197 GLY A N 1
ATOM 1477 C CA . GLY A 1 197 ? 21.770 1.007 -17.188 1.00 88.69 197 GLY A CA 1
ATOM 1478 C C . GLY A 1 197 ? 20.621 0.493 -16.312 1.00 88.69 197 GLY A C 1
ATOM 1479 O O . GLY A 1 197 ? 19.579 0.141 -16.869 1.00 88.69 197 GLY A O 1
ATOM 1480 N N . ALA A 1 198 ? 20.746 0.483 -14.978 1.00 91.12 198 ALA A N 1
ATOM 1481 C CA . ALA A 1 198 ? 19.682 0.036 -14.076 1.00 91.12 198 ALA A CA 1
ATOM 1482 C C . ALA A 1 198 ? 18.363 0.776 -14.298 1.00 91.12 198 ALA A C 1
ATOM 1484 O O . ALA A 1 198 ? 17.326 0.129 -14.379 1.00 91.12 198 ALA A O 1
ATOM 1485 N N . VAL A 1 199 ? 18.401 2.103 -14.457 1.00 91.88 199 VAL A N 1
ATOM 1486 C CA . VAL A 1 199 ? 17.194 2.915 -14.681 1.00 91.88 199 VAL A CA 1
ATOM 1487 C C . VAL A 1 199 ? 16.467 2.482 -15.956 1.00 91.88 199 VAL A C 1
ATOM 1489 O O . VAL A 1 199 ? 15.274 2.192 -15.926 1.00 91.88 199 VAL A O 1
ATOM 1492 N N . ARG A 1 200 ? 17.202 2.335 -17.066 1.00 93.69 200 ARG A N 1
ATOM 1493 C CA . ARG A 1 200 ? 16.636 1.899 -18.352 1.00 93.69 200 ARG A CA 1
ATOM 1494 C C . ARG A 1 200 ? 16.092 0.468 -18.286 1.0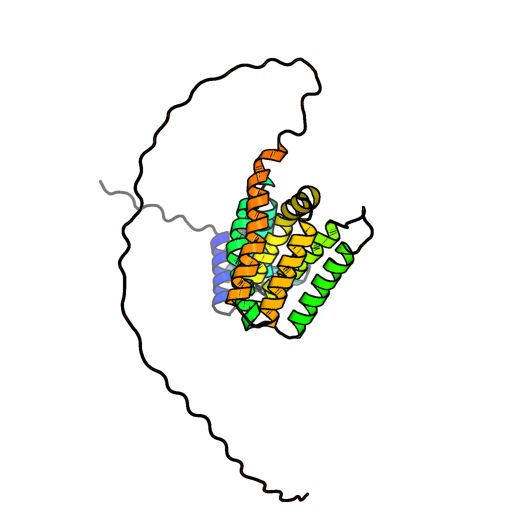0 93.69 200 ARG A C 1
ATOM 1496 O O . ARG A 1 200 ? 15.051 0.190 -18.874 1.00 93.69 200 ARG A O 1
ATOM 1503 N N . ARG A 1 201 ? 16.772 -0.439 -17.571 1.00 94.50 201 ARG A N 1
ATOM 1504 C CA . ARG A 1 201 ? 16.286 -1.813 -17.349 1.00 94.50 201 ARG A CA 1
ATOM 1505 C C . ARG A 1 201 ? 15.003 -1.833 -16.520 1.00 94.50 201 ARG A C 1
ATOM 1507 O O . ARG A 1 201 ? 14.042 -2.456 -16.950 1.00 94.50 201 ARG A O 1
ATOM 1514 N N . THR A 1 202 ? 14.973 -1.119 -15.395 1.00 95.25 202 THR A N 1
ATOM 1515 C CA . THR A 1 202 ? 13.789 -0.997 -14.531 1.00 95.25 202 THR A CA 1
ATOM 1516 C C . THR A 1 202 ? 12.588 -0.464 -15.312 1.00 95.25 202 THR A C 1
ATOM 1518 O O . THR A 1 202 ? 11.516 -1.059 -15.267 1.00 95.25 202 THR A O 1
ATOM 1521 N N . GLN A 1 203 ? 12.781 0.589 -16.108 1.00 96.81 203 GLN A N 1
ATOM 1522 C CA . GLN A 1 203 ? 11.717 1.146 -16.940 1.00 96.81 203 GLN A CA 1
ATOM 1523 C C . GLN A 1 203 ? 11.177 0.124 -17.957 1.00 96.81 203 GLN A C 1
ATOM 1525 O O . GLN A 1 203 ? 9.966 -0.029 -18.122 1.00 96.81 203 GLN A O 1
ATOM 1530 N N . ALA A 1 204 ? 12.062 -0.634 -18.614 1.00 98.00 204 ALA A N 1
ATOM 1531 C CA . ALA A 1 204 ? 11.656 -1.695 -19.535 1.00 98.00 204 ALA A CA 1
ATOM 1532 C C . ALA A 1 204 ? 10.908 -2.843 -18.824 1.00 98.00 204 ALA A C 1
ATOM 1534 O O . ALA A 1 204 ? 9.974 -3.420 -19.385 1.00 98.00 204 ALA A O 1
ATOM 1535 N N . GLU A 1 205 ? 11.290 -3.173 -17.589 1.00 98.38 205 GLU A N 1
ATOM 1536 C CA . GLU A 1 205 ? 10.584 -4.149 -16.755 1.00 98.38 205 GLU A CA 1
ATOM 1537 C C . GLU A 1 205 ? 9.176 -3.664 -16.384 1.00 98.38 205 GLU A C 1
ATOM 1539 O O . GLU A 1 205 ? 8.223 -4.434 -16.530 1.00 98.38 205 GLU A O 1
ATOM 1544 N N . HIS A 1 206 ? 9.011 -2.396 -15.986 1.00 98.62 206 HIS A N 1
ATOM 1545 C CA . HIS A 1 206 ? 7.690 -1.808 -15.725 1.00 98.62 206 HIS A CA 1
ATOM 1546 C C . HIS A 1 206 ? 6.801 -1.821 -16.967 1.00 98.62 206 HIS A C 1
ATOM 1548 O O . HIS A 1 206 ? 5.646 -2.239 -16.886 1.00 98.62 206 HIS A O 1
ATOM 1554 N N . ARG A 1 207 ? 7.342 -1.459 -18.137 1.00 98.69 207 ARG A N 1
ATOM 1555 C CA . ARG A 1 207 ? 6.624 -1.554 -19.420 1.00 98.69 207 ARG A CA 1
ATOM 1556 C C . ARG A 1 207 ? 6.162 -2.988 -19.699 1.00 98.69 207 ARG A C 1
ATOM 1558 O O . ARG A 1 207 ? 5.009 -3.204 -20.059 1.00 98.69 207 ARG A O 1
ATOM 1565 N N . ALA A 1 208 ? 7.011 -3.984 -19.441 1.00 98.81 208 ALA A N 1
ATOM 1566 C CA . ALA A 1 208 ? 6.645 -5.388 -19.618 1.00 98.81 208 ALA A CA 1
ATOM 1567 C C . ALA A 1 208 ? 5.551 -5.867 -18.642 1.00 98.81 208 ALA A C 1
ATOM 1569 O O . ALA A 1 208 ? 4.783 -6.770 -18.994 1.00 98.81 208 ALA A O 1
ATOM 1570 N N . VAL A 1 209 ? 5.482 -5.296 -17.432 1.00 98.88 209 VAL A N 1
ATOM 1571 C CA . VAL A 1 209 ? 4.357 -5.497 -16.503 1.00 98.88 209 VAL A CA 1
ATOM 1572 C C . VAL A 1 209 ? 3.096 -4.845 -17.066 1.00 98.88 209 VAL A C 1
ATOM 1574 O O . VAL A 1 209 ? 2.075 -5.521 -17.152 1.00 98.88 209 VAL A O 1
ATOM 1577 N N . LEU A 1 210 ? 3.160 -3.581 -17.498 1.00 98.88 210 LEU A N 1
ATOM 1578 C CA . LEU A 1 210 ? 2.009 -2.865 -18.057 1.00 98.88 210 LEU A CA 1
ATOM 1579 C C . LEU A 1 210 ? 1.417 -3.577 -19.278 1.00 98.88 210 LEU A C 1
ATOM 1581 O O . LEU A 1 210 ? 0.201 -3.717 -19.370 1.00 98.88 210 LEU A O 1
ATOM 1585 N N . ASP A 1 211 ? 2.256 -4.106 -20.168 1.00 98.81 211 ASP A N 1
ATOM 1586 C CA . ASP A 1 211 ? 1.793 -4.911 -21.300 1.00 98.81 211 ASP A CA 1
ATOM 1587 C C . ASP A 1 211 ? 1.029 -6.159 -20.842 1.00 98.81 211 ASP A C 1
ATOM 1589 O O . ASP A 1 211 ? 0.000 -6.501 -21.413 1.00 98.81 211 ASP A O 1
ATOM 1593 N N . ALA A 1 212 ? 1.497 -6.832 -19.787 1.00 98.81 212 ALA A N 1
ATOM 1594 C CA . ALA A 1 212 ? 0.796 -7.991 -19.238 1.00 98.81 212 ALA A CA 1
ATOM 1595 C C . ALA A 1 212 ? -0.547 -7.614 -18.589 1.00 98.81 212 ALA A C 1
ATOM 1597 O O . ALA A 1 212 ? -1.509 -8.371 -18.696 1.00 98.81 212 ALA A O 1
ATOM 1598 N N . LEU A 1 213 ? -0.619 -6.444 -17.943 1.00 98.81 213 LEU A N 1
ATOM 1599 C CA . LEU A 1 213 ? -1.865 -5.903 -17.394 1.00 98.81 213 LEU A CA 1
ATOM 1600 C C . LEU A 1 213 ? -2.859 -5.563 -18.510 1.00 98.81 213 LEU A C 1
ATOM 1602 O O . LEU A 1 213 ? -4.026 -5.925 -18.410 1.00 98.81 213 LEU A O 1
ATOM 1606 N N . ARG A 1 214 ? -2.387 -4.930 -19.590 1.00 98.69 214 ARG A N 1
ATOM 1607 C CA . ARG A 1 214 ? -3.180 -4.590 -20.781 1.00 98.69 214 ARG A CA 1
ATOM 1608 C C . ARG A 1 214 ? -3.703 -5.829 -21.509 1.00 98.69 214 ARG A C 1
ATOM 1610 O O . ARG A 1 214 ? -4.832 -5.829 -21.987 1.00 98.69 214 ARG A O 1
ATOM 1617 N N . ASP A 1 215 ? -2.895 -6.884 -21.568 1.00 98.62 215 ASP A N 1
ATOM 1618 C CA . ASP A 1 215 ? -3.280 -8.176 -22.144 1.00 98.62 215 ASP A CA 1
ATOM 1619 C C . ASP A 1 215 ? -4.206 -8.990 -21.212 1.00 98.62 215 ASP A C 1
ATOM 1621 O O . ASP A 1 215 ? -4.649 -10.077 -21.589 1.00 98.62 215 ASP A O 1
ATOM 1625 N N . HIS A 1 216 ? -4.496 -8.489 -20.002 1.00 98.50 216 HIS A N 1
ATOM 1626 C CA . HIS A 1 216 ? -5.230 -9.188 -18.945 1.00 98.50 216 HIS A CA 1
ATOM 1627 C C . HIS A 1 216 ? -4.664 -10.589 -18.636 1.00 98.50 216 HIS A C 1
ATOM 1629 O O . HIS A 1 216 ? -5.405 -11.543 -18.389 1.00 98.50 216 HIS A O 1
ATOM 1635 N N . ASP A 1 217 ? -3.332 -10.721 -18.646 1.00 98.81 217 ASP A N 1
ATOM 1636 C CA . ASP A 1 217 ? -2.615 -11.977 -18.402 1.00 98.81 217 ASP A CA 1
ATOM 1637 C C . ASP A 1 217 ? -2.036 -12.004 -16.969 1.00 98.81 217 ASP A C 1
ATOM 1639 O O . ASP A 1 217 ? -0.947 -11.466 -16.722 1.00 98.81 217 ASP A O 1
ATOM 1643 N N . PRO A 1 218 ? -2.737 -12.625 -15.998 1.00 98.75 218 PRO A N 1
ATOM 1644 C CA . PRO A 1 218 ? -2.322 -12.621 -14.597 1.00 98.75 218 PRO A CA 1
ATOM 1645 C C . PRO A 1 218 ? -1.011 -13.369 -14.349 1.00 98.75 218 PRO A C 1
ATOM 1647 O O . PRO A 1 218 ? -0.229 -12.963 -13.487 1.00 98.75 218 PRO A O 1
ATOM 1650 N N . ASP A 1 219 ? -0.740 -14.443 -15.092 1.00 98.75 219 ASP A N 1
ATOM 1651 C CA . ASP A 1 219 ? 0.471 -15.237 -14.896 1.00 98.75 219 ASP A CA 1
ATOM 1652 C C . ASP A 1 219 ? 1.689 -14.501 -15.447 1.00 98.75 219 ASP A C 1
ATOM 1654 O O . ASP A 1 219 ? 2.725 -14.419 -14.777 1.00 98.75 219 ASP A O 1
ATOM 1658 N N . ARG A 1 220 ? 1.556 -13.876 -16.623 1.00 98.81 220 ARG A N 1
ATOM 1659 C CA . ARG A 1 220 ? 2.605 -13.013 -17.167 1.00 98.81 220 ARG A CA 1
ATOM 1660 C C . ARG A 1 220 ? 2.846 -11.807 -16.262 1.00 98.81 220 ARG A C 1
ATOM 1662 O O . ARG A 1 220 ? 4.008 -11.510 -15.991 1.00 98.81 220 ARG A O 1
ATOM 1669 N N . ALA A 1 221 ? 1.801 -11.153 -15.750 1.00 98.81 221 ALA A N 1
ATOM 1670 C CA . ALA A 1 221 ? 1.946 -10.020 -14.833 1.00 98.81 221 ALA A CA 1
ATOM 1671 C C . ALA A 1 221 ? 2.690 -10.424 -13.548 1.00 98.81 221 ALA A C 1
ATOM 1673 O O . ALA A 1 221 ? 3.655 -9.759 -13.161 1.00 98.81 221 ALA A O 1
ATOM 1674 N N . ARG A 1 222 ? 2.328 -11.571 -12.949 1.00 98.75 222 ARG A N 1
ATOM 1675 C CA . ARG A 1 222 ? 3.019 -12.141 -11.781 1.00 98.75 222 ARG A CA 1
ATOM 1676 C C . ARG A 1 222 ? 4.501 -12.359 -12.049 1.00 98.75 222 ARG A C 1
ATOM 1678 O O . ARG A 1 222 ? 5.345 -11.936 -11.260 1.00 98.75 222 ARG A O 1
ATOM 1685 N N . ILE A 1 223 ? 4.831 -13.029 -13.153 1.00 98.69 223 ILE A N 1
ATOM 1686 C CA . ILE A 1 223 ? 6.217 -13.370 -13.493 1.00 98.69 223 ILE A CA 1
ATOM 1687 C C . ILE A 1 223 ? 7.035 -12.098 -13.726 1.00 98.69 223 ILE A C 1
ATOM 1689 O O . ILE A 1 223 ? 8.134 -11.976 -13.187 1.00 98.69 223 ILE A O 1
ATOM 1693 N N . ARG A 1 224 ? 6.504 -11.133 -14.487 1.00 98.69 224 ARG A N 1
ATOM 1694 C CA . ARG A 1 224 ? 7.203 -9.874 -14.784 1.00 98.69 224 ARG A CA 1
ATOM 1695 C C . ARG A 1 224 ? 7.467 -9.060 -13.523 1.00 98.69 224 ARG A C 1
ATOM 1697 O O . ARG A 1 224 ? 8.599 -8.632 -13.318 1.00 98.69 224 ARG A O 1
ATOM 1704 N N . MET A 1 225 ? 6.469 -8.934 -12.649 1.00 98.62 225 MET A N 1
ATOM 1705 C CA . MET A 1 225 ? 6.637 -8.235 -11.378 1.00 98.62 225 MET A CA 1
ATOM 1706 C C . MET A 1 225 ? 7.602 -8.974 -10.437 1.00 98.62 225 MET A C 1
ATOM 1708 O O . MET A 1 225 ? 8.413 -8.346 -9.765 1.00 98.62 225 MET A O 1
ATOM 1712 N N . SER A 1 226 ? 7.589 -10.313 -10.437 1.00 98.06 226 SER A N 1
ATOM 1713 C CA . SER A 1 226 ? 8.536 -11.111 -9.640 1.00 98.06 226 SER A CA 1
ATOM 1714 C C . SER A 1 226 ? 9.981 -10.857 -10.059 1.00 98.06 226 SER A C 1
ATOM 1716 O O . SER A 1 226 ? 10.832 -10.652 -9.199 1.00 98.06 226 SER A O 1
ATOM 1718 N N . VAL A 1 227 ? 10.253 -10.853 -11.369 1.00 96.75 227 VAL A N 1
ATOM 1719 C CA . VAL A 1 227 ? 11.590 -10.575 -11.918 1.00 96.75 227 VAL A CA 1
ATOM 1720 C C . VAL A 1 227 ? 12.040 -9.162 -11.555 1.00 96.75 227 VAL A C 1
ATOM 1722 O O . VAL A 1 227 ? 13.162 -8.990 -11.086 1.00 96.75 227 VAL A O 1
ATOM 1725 N N . HIS A 1 228 ? 11.152 -8.179 -11.711 1.00 96.81 228 HIS A N 1
ATOM 1726 C CA . HIS A 1 228 ? 11.436 -6.784 -11.391 1.00 96.81 228 HIS A CA 1
ATOM 1727 C C . HIS A 1 228 ? 11.861 -6.596 -9.924 1.00 96.81 228 HIS A C 1
ATOM 1729 O O . HIS A 1 228 ? 12.938 -6.068 -9.642 1.00 96.81 228 HIS A O 1
ATOM 1735 N N . VAL A 1 229 ? 11.050 -7.075 -8.973 1.00 95.81 229 VAL A N 1
ATOM 1736 C CA . VAL A 1 229 ? 11.338 -6.887 -7.542 1.00 95.81 229 VAL A CA 1
ATOM 1737 C C . VAL A 1 229 ? 12.546 -7.715 -7.099 1.00 95.81 229 VAL A C 1
ATOM 1739 O O . VAL A 1 229 ? 13.380 -7.217 -6.341 1.00 95.81 229 VAL A O 1
ATOM 1742 N N . LEU A 1 230 ? 12.686 -8.948 -7.605 1.00 94.94 230 LEU A N 1
ATOM 1743 C CA . LEU A 1 230 ? 13.827 -9.811 -7.291 1.00 94.94 230 LEU A CA 1
ATOM 1744 C C . LEU A 1 230 ? 15.153 -9.181 -7.733 1.00 94.94 230 LEU A C 1
ATOM 1746 O O . LEU A 1 230 ? 16.111 -9.209 -6.968 1.00 94.94 230 LEU A O 1
ATOM 1750 N N . GLY A 1 231 ? 15.212 -8.557 -8.913 1.00 91.75 231 GLY A N 1
ATOM 1751 C CA . GLY A 1 231 ? 16.435 -7.900 -9.385 1.00 91.75 231 GLY A CA 1
ATOM 1752 C C . GLY A 1 231 ? 16.900 -6.762 -8.467 1.00 91.75 231 GLY A C 1
ATOM 1753 O O . GLY A 1 231 ? 18.100 -6.570 -8.263 1.00 91.75 231 GLY A O 1
ATOM 1754 N N . VAL A 1 232 ? 15.961 -6.024 -7.865 1.00 91.00 232 VAL A N 1
ATOM 1755 C CA . VAL A 1 232 ? 16.272 -4.987 -6.866 1.00 91.00 232 VAL A CA 1
ATOM 1756 C C . VAL A 1 232 ? 16.709 -5.614 -5.537 1.00 91.00 232 VAL A C 1
ATOM 1758 O O . VAL A 1 232 ? 17.662 -5.130 -4.922 1.00 91.00 232 VAL A O 1
ATOM 1761 N N . GLU A 1 233 ? 16.045 -6.688 -5.099 1.00 92.50 233 GLU A N 1
ATOM 1762 C CA . GLU A 1 233 ? 16.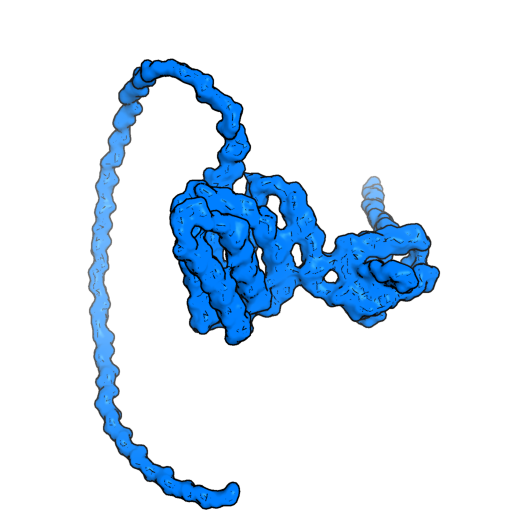395 -7.447 -3.890 1.00 92.50 233 GLU A CA 1
ATOM 1763 C C . GLU A 1 233 ? 17.819 -8.011 -3.970 1.00 92.50 233 GLU A C 1
ATOM 1765 O O . GLU A 1 233 ? 18.627 -7.740 -3.083 1.00 92.50 233 GLU A O 1
ATOM 1770 N N . GLU A 1 234 ? 18.153 -8.728 -5.045 1.00 91.56 234 GLU A N 1
ATOM 1771 C CA . GLU A 1 234 ? 19.466 -9.348 -5.253 1.00 91.56 234 GLU A CA 1
ATOM 1772 C C . GLU A 1 234 ? 20.585 -8.307 -5.314 1.00 91.56 234 GLU A C 1
ATOM 1774 O O . GLU A 1 234 ? 21.625 -8.474 -4.673 1.00 91.56 234 GLU A O 1
ATOM 1779 N N . TYR A 1 235 ? 20.358 -7.197 -6.026 1.00 90.25 235 TYR A N 1
ATOM 1780 C CA . TYR A 1 235 ? 21.321 -6.102 -6.066 1.00 90.25 235 TYR A CA 1
ATOM 1781 C C . TYR A 1 235 ? 21.556 -5.515 -4.669 1.00 90.25 235 TYR A C 1
ATOM 1783 O O . TYR A 1 235 ? 22.701 -5.318 -4.262 1.00 90.25 235 TYR A O 1
ATOM 1791 N N . THR A 1 236 ? 20.479 -5.275 -3.917 1.00 88.38 236 THR A N 1
ATOM 1792 C CA . THR A 1 236 ? 20.559 -4.726 -2.556 1.00 88.38 236 THR A CA 1
ATOM 1793 C C . THR A 1 236 ? 21.278 -5.691 -1.615 1.00 88.38 236 THR A C 1
ATOM 1795 O O . THR A 1 236 ? 22.148 -5.264 -0.862 1.00 88.38 236 THR A O 1
ATOM 1798 N N . ALA A 1 237 ? 20.978 -6.990 -1.693 1.00 88.00 237 ALA A N 1
ATOM 1799 C CA . ALA A 1 237 ? 21.627 -8.028 -0.897 1.00 88.00 237 ALA A CA 1
ATOM 1800 C C . ALA A 1 237 ? 23.135 -8.118 -1.184 1.00 88.00 237 ALA A C 1
ATOM 1802 O O . ALA A 1 237 ? 23.934 -8.189 -0.255 1.00 88.00 237 ALA A O 1
ATOM 1803 N N . GLY A 1 238 ? 23.533 -8.053 -2.460 1.00 85.75 238 GLY A N 1
ATOM 1804 C CA . GLY A 1 238 ? 24.940 -8.093 -2.870 1.00 85.75 238 GLY A CA 1
ATOM 1805 C C . GLY A 1 238 ? 25.761 -6.860 -2.471 1.00 85.75 238 GLY A C 1
ATOM 1806 O O . GLY A 1 238 ? 26.986 -6.914 -2.516 1.00 85.75 238 GLY A O 1
ATOM 1807 N N . HIS A 1 239 ? 25.104 -5.767 -2.068 1.00 81.94 239 HIS A N 1
ATOM 1808 C CA . HIS A 1 239 ? 25.743 -4.494 -1.708 1.00 81.94 239 HIS A CA 1
ATOM 1809 C C . HIS A 1 239 ? 25.429 -4.039 -0.272 1.00 81.94 239 HIS A C 1
ATOM 1811 O O . HIS A 1 239 ? 25.797 -2.927 0.110 1.00 81.94 239 HIS A O 1
ATOM 1817 N N . ALA A 1 240 ? 24.787 -4.888 0.540 1.00 67.69 240 ALA A N 1
ATOM 1818 C CA . ALA A 1 240 ? 24.421 -4.578 1.923 1.00 67.69 240 ALA A CA 1
ATOM 1819 C C . ALA A 1 240 ? 25.645 -4.372 2.843 1.00 67.69 240 ALA A C 1
ATOM 1821 O O . ALA A 1 240 ? 25.570 -3.585 3.782 1.00 67.69 240 ALA A O 1
ATOM 1822 N N . ASP A 1 241 ? 26.786 -4.997 2.528 1.00 57.06 241 ASP A N 1
ATOM 1823 C CA . ASP A 1 241 ? 28.027 -4.906 3.319 1.00 57.06 241 ASP A CA 1
ATOM 1824 C C . ASP A 1 241 ? 28.937 -3.716 2.921 1.00 57.06 241 ASP A C 1
ATOM 1826 O O . ASP A 1 241 ? 29.916 -3.399 3.606 1.00 57.06 241 ASP A O 1
ATOM 1830 N N . GLY A 1 242 ? 28.624 -3.028 1.815 1.00 49.22 242 GLY A N 1
ATOM 1831 C CA . GLY A 1 242 ? 29.494 -2.026 1.180 1.00 49.22 242 GLY A CA 1
ATOM 1832 C C . GLY A 1 242 ? 29.462 -0.620 1.791 1.00 49.22 242 GLY A C 1
ATOM 1833 O O . GLY A 1 242 ? 30.290 0.219 1.441 1.00 49.22 242 GLY A O 1
ATOM 1834 N N . THR A 1 243 ? 28.552 -0.333 2.724 1.00 45.97 243 THR A N 1
ATOM 1835 C CA . THR A 1 243 ? 28.446 0.988 3.375 1.00 45.97 243 THR A CA 1
ATOM 1836 C C . THR A 1 243 ? 29.468 1.208 4.499 1.00 45.97 243 THR A C 1
ATOM 1838 O O . THR A 1 243 ? 29.486 2.284 5.096 1.00 45.97 243 THR A O 1
ATOM 1841 N N . SER A 1 244 ? 30.362 0.243 4.767 1.00 39.47 244 SER A N 1
ATOM 1842 C CA . SER A 1 244 ? 31.358 0.324 5.851 1.00 39.47 244 SER A CA 1
ATOM 1843 C C . SER A 1 244 ? 32.808 0.637 5.433 1.00 39.47 244 SER A C 1
ATOM 1845 O O . SER A 1 244 ? 33.632 0.870 6.314 1.00 39.47 244 SER A O 1
ATOM 1847 N N . SER A 1 245 ? 33.160 0.711 4.139 1.00 37.44 245 SER A N 1
ATOM 1848 C CA . SER A 1 245 ? 34.573 0.873 3.721 1.00 37.44 245 SER A CA 1
ATOM 1849 C C . SER A 1 245 ? 34.934 2.200 3.038 1.00 37.44 245 SER A C 1
ATOM 1851 O O . SER A 1 245 ? 36.002 2.317 2.441 1.00 37.44 245 SER A O 1
ATOM 1853 N N . GLY A 1 246 ? 34.101 3.236 3.148 1.00 34.06 246 GLY A N 1
ATOM 1854 C CA . GLY A 1 246 ? 34.355 4.562 2.563 1.00 34.06 246 GLY A CA 1
ATOM 1855 C C . GLY A 1 246 ? 35.358 5.449 3.319 1.00 34.06 246 GLY A C 1
ATOM 1856 O O . GLY A 1 246 ? 35.236 6.669 3.264 1.00 34.06 246 GLY A O 1
ATOM 1857 N N . GLY A 1 247 ? 36.319 4.883 4.056 1.00 35.72 247 GLY A N 1
ATOM 1858 C CA . GLY A 1 247 ? 37.269 5.686 4.827 1.00 35.72 247 GLY A CA 1
ATOM 1859 C C . GLY A 1 247 ? 38.416 4.907 5.462 1.00 35.72 247 GLY A C 1
ATOM 1860 O O . GLY A 1 247 ? 38.372 4.652 6.657 1.00 35.72 247 GLY A O 1
ATOM 1861 N N . ALA A 1 248 ? 39.451 4.581 4.681 1.00 32.50 248 ALA A N 1
ATOM 1862 C CA . ALA A 1 248 ? 40.862 4.574 5.100 1.00 32.50 248 ALA A CA 1
ATOM 1863 C C . ALA A 1 248 ? 41.762 4.057 3.963 1.00 32.50 248 ALA A C 1
ATOM 1865 O O . ALA A 1 248 ? 41.543 2.963 3.455 1.00 32.50 248 ALA A O 1
ATOM 1866 N N . GLY A 1 249 ? 42.829 4.802 3.644 1.00 28.03 249 GLY A N 1
ATOM 1867 C CA . GLY A 1 249 ? 44.053 4.203 3.098 1.00 28.03 249 GLY A CA 1
ATOM 1868 C C . GLY A 1 249 ? 44.512 4.646 1.709 1.00 28.03 249 GLY A C 1
ATOM 1869 O O . GLY A 1 249 ? 44.706 3.811 0.835 1.00 28.03 249 GLY A O 1
ATOM 1870 N N . LEU A 1 250 ? 44.802 5.937 1.528 1.00 33.06 250 LEU A N 1
ATOM 1871 C CA . LEU A 1 250 ? 45.917 6.332 0.661 1.00 33.06 250 LEU A CA 1
ATOM 1872 C C . LEU A 1 250 ? 47.224 6.075 1.428 1.00 33.06 250 LEU A C 1
ATOM 1874 O O . LEU A 1 250 ? 47.488 6.796 2.386 1.00 33.06 250 LEU A O 1
ATOM 1878 N N . ALA A 1 251 ? 48.004 5.068 1.022 1.00 31.31 251 ALA A N 1
ATOM 1879 C CA . ALA A 1 251 ? 49.476 5.090 0.980 1.00 31.31 251 ALA A CA 1
ATOM 1880 C C . ALA A 1 251 ? 50.051 3.716 0.579 1.00 31.31 251 ALA A C 1
ATOM 1882 O O . ALA A 1 251 ? 50.003 2.768 1.353 1.00 31.31 251 ALA A O 1
ATOM 1883 N N . ASP A 1 252 ? 50.607 3.696 -0.634 1.00 30.12 252 ASP A N 1
ATOM 1884 C CA . ASP A 1 252 ? 51.939 3.203 -1.019 1.00 30.12 252 ASP A CA 1
ATOM 1885 C C . ASP A 1 252 ? 52.377 1.744 -0.755 1.00 30.12 252 ASP A C 1
ATOM 1887 O O . ASP A 1 252 ? 52.262 1.200 0.338 1.00 30.12 252 ASP A O 1
ATOM 1891 N N . GLY A 1 253 ? 53.052 1.180 -1.765 1.00 27.45 253 GLY A N 1
ATOM 1892 C CA . GLY A 1 253 ? 54.138 0.231 -1.522 1.00 27.45 253 GLY A CA 1
ATOM 1893 C C . GLY A 1 253 ? 54.007 -1.181 -2.092 1.00 27.45 253 GLY A C 1
ATOM 1894 O O . GLY A 1 253 ? 53.694 -2.119 -1.376 1.00 27.45 253 GLY A O 1
ATOM 1895 N N . SER A 1 254 ? 54.477 -1.328 -3.332 1.00 29.47 254 SER A N 1
ATOM 1896 C CA . SER A 1 254 ? 55.336 -2.434 -3.790 1.00 29.47 254 SER A CA 1
ATOM 1897 C C . SER A 1 254 ? 54.772 -3.858 -3.924 1.00 29.47 254 SER A C 1
ATOM 1899 O O . SER A 1 254 ? 54.492 -4.579 -2.974 1.00 29.47 254 SER A O 1
ATOM 1901 N N . ALA A 1 255 ? 54.821 -4.298 -5.181 1.00 35.78 255 ALA A N 1
ATOM 1902 C CA . ALA A 1 255 ? 54.765 -5.665 -5.673 1.00 35.78 255 ALA A CA 1
ATOM 1903 C C . ALA A 1 255 ? 55.523 -6.711 -4.833 1.00 35.78 255 ALA A C 1
ATOM 1905 O O . ALA A 1 255 ? 56.694 -6.529 -4.497 1.00 35.78 255 ALA A O 1
ATOM 1906 N N . ALA A 1 256 ? 54.885 -7.871 -4.659 1.00 28.92 256 ALA A N 1
ATOM 1907 C CA . ALA A 1 256 ? 55.541 -9.172 -4.568 1.00 28.92 256 ALA A CA 1
ATOM 1908 C C . ALA A 1 256 ? 54.540 -10.289 -4.924 1.00 28.92 256 ALA A C 1
ATOM 1910 O O . ALA A 1 256 ? 53.535 -10.477 -4.243 1.00 28.92 256 ALA A O 1
ATOM 1911 N N . ALA A 1 257 ? 54.827 -11.038 -5.993 1.00 35.16 257 ALA A N 1
ATOM 1912 C CA . ALA A 1 257 ? 54.257 -12.368 -6.209 1.00 35.16 257 ALA A CA 1
ATOM 1913 C C . ALA A 1 257 ? 54.864 -13.355 -5.193 1.00 35.16 257 ALA A C 1
ATOM 1915 O O . ALA A 1 257 ? 56.008 -13.172 -4.767 1.00 35.16 257 ALA A O 1
ATOM 1916 N N . PRO A 1 258 ? 54.131 -14.409 -4.808 1.00 38.72 258 PRO A N 1
ATOM 1917 C CA . PRO A 1 258 ? 54.373 -15.747 -5.372 1.00 38.72 258 PRO A CA 1
ATOM 1918 C C . PRO A 1 258 ? 53.030 -16.487 -5.580 1.00 38.72 258 PRO A C 1
ATOM 1920 O O . PRO A 1 258 ? 51.987 -16.018 -5.153 1.00 38.72 258 PRO A O 1
ATOM 1923 N N . GLY A 1 259 ? 52.887 -17.626 -6.245 1.00 28.00 259 GLY A N 1
ATOM 1924 C CA . GLY A 1 259 ? 53.782 -18.723 -6.580 1.00 28.00 259 GLY A CA 1
ATOM 1925 C C . GLY A 1 259 ? 52.899 -19.977 -6.637 1.00 28.00 259 GLY A C 1
ATOM 1926 O O . GLY A 1 259 ? 51.977 -20.135 -5.842 1.00 28.00 259 GLY A O 1
ATOM 1927 N N . ALA A 1 260 ? 53.135 -20.820 -7.633 1.00 32.41 260 ALA A N 1
ATOM 1928 C CA . ALA A 1 260 ? 52.327 -21.980 -7.981 1.00 32.41 260 ALA A CA 1
ATOM 1929 C C . ALA A 1 260 ? 52.259 -23.077 -6.899 1.00 32.41 260 ALA A C 1
ATOM 1931 O O . ALA A 1 260 ? 53.274 -23.412 -6.297 1.00 32.41 260 ALA A O 1
ATOM 1932 N N . ALA A 1 261 ? 51.085 -23.703 -6.767 1.00 30.69 261 ALA A N 1
ATOM 1933 C CA . ALA A 1 261 ? 50.836 -25.108 -6.399 1.00 30.69 261 ALA A CA 1
ATOM 1934 C C . ALA A 1 261 ? 49.306 -25.318 -6.429 1.00 30.69 261 ALA A C 1
ATOM 1936 O O . ALA A 1 261 ? 48.571 -24.460 -5.965 1.00 30.69 261 ALA A O 1
ATOM 1937 N N . GLY A 1 262 ? 48.705 -26.380 -6.947 1.00 28.55 262 GLY A N 1
ATOM 1938 C CA . GLY A 1 262 ? 49.192 -27.604 -7.549 1.00 28.55 262 GLY A CA 1
ATOM 1939 C C . GLY A 1 262 ? 47.981 -28.327 -8.146 1.00 28.55 262 GLY A C 1
ATOM 1940 O O . GLY A 1 262 ? 46.869 -28.254 -7.626 1.00 28.55 262 GLY A O 1
ATOM 1941 N N . ALA A 1 263 ? 48.207 -28.975 -9.281 1.00 30.31 263 ALA A N 1
ATOM 1942 C CA . ALA A 1 263 ? 47.231 -29.796 -9.971 1.00 30.31 263 ALA A CA 1
ATOM 1943 C C . ALA A 1 263 ? 46.873 -31.050 -9.156 1.00 30.31 263 ALA A C 1
ATOM 1945 O O . ALA A 1 263 ? 47.758 -31.720 -8.626 1.00 30.31 263 ALA A O 1
ATOM 1946 N N . ALA A 1 264 ? 45.593 -31.420 -9.159 1.00 32.78 264 ALA A N 1
ATOM 1947 C CA . ALA A 1 264 ? 45.160 -32.794 -8.945 1.00 32.78 264 ALA A CA 1
ATOM 1948 C C . ALA A 1 264 ? 44.012 -33.105 -9.911 1.00 32.78 264 ALA A C 1
ATOM 1950 O O . ALA A 1 264 ? 42.907 -32.578 -9.824 1.00 32.78 264 ALA A O 1
ATOM 1951 N N . SER A 1 265 ? 44.356 -33.939 -10.883 1.00 32.47 265 SER A N 1
ATOM 1952 C CA . SER A 1 265 ? 43.530 -34.519 -11.929 1.00 32.47 265 SER A CA 1
ATOM 1953 C C . SER A 1 265 ? 42.508 -35.517 -11.382 1.00 32.47 265 SER A C 1
ATOM 1955 O O . SER A 1 265 ? 42.880 -36.426 -10.642 1.00 32.47 265 SER A O 1
ATOM 1957 N N . ALA A 1 266 ? 41.272 -35.455 -11.874 1.00 34.31 266 ALA A N 1
ATOM 1958 C CA . ALA A 1 266 ? 40.375 -36.604 -11.916 1.00 34.31 266 ALA A CA 1
ATOM 1959 C C . ALA A 1 266 ? 39.665 -36.622 -13.274 1.00 34.31 266 ALA A C 1
ATOM 1961 O O . ALA A 1 266 ? 38.812 -35.787 -13.562 1.00 34.31 266 ALA A O 1
ATOM 1962 N N . GLY A 1 267 ? 40.067 -37.562 -14.127 1.00 30.47 267 GLY A N 1
ATOM 1963 C CA . GLY A 1 267 ? 39.352 -37.922 -15.342 1.00 30.47 267 GLY A CA 1
ATOM 1964 C C . GLY A 1 267 ? 38.786 -39.331 -15.209 1.00 30.47 267 GLY A C 1
ATOM 1965 O O . GLY A 1 267 ? 39.527 -40.236 -14.842 1.00 30.47 267 GLY A O 1
ATOM 1966 N N . HIS A 1 268 ? 37.501 -39.498 -15.519 1.00 34.03 268 HIS A N 1
ATOM 1967 C CA . HIS A 1 268 ? 36.867 -40.679 -16.135 1.00 34.03 268 HIS A CA 1
ATOM 1968 C C . HIS A 1 268 ? 35.381 -40.326 -16.337 1.00 34.03 268 HIS A C 1
ATOM 1970 O O . HIS A 1 268 ? 34.692 -39.997 -15.381 1.00 34.03 268 HIS A O 1
ATOM 1976 N N . ALA A 1 269 ? 34.926 -40.074 -17.567 1.00 32.47 269 ALA A N 1
ATOM 1977 C CA . ALA A 1 269 ? 34.486 -41.056 -18.568 1.00 32.47 269 ALA A CA 1
ATOM 1978 C C . ALA A 1 269 ? 33.151 -41.733 -18.197 1.00 32.47 269 ALA A C 1
ATOM 1980 O O . ALA A 1 269 ? 33.088 -42.538 -17.274 1.00 32.47 269 ALA A O 1
ATOM 1981 N N . GLY A 1 270 ? 32.100 -41.429 -18.968 1.00 29.59 270 GLY A N 1
ATOM 1982 C CA . GLY A 1 270 ? 30.797 -42.093 -18.879 1.00 29.59 270 GLY A CA 1
ATOM 1983 C C . GLY A 1 270 ? 29.712 -41.399 -19.706 1.00 29.59 270 GLY A C 1
ATOM 1984 O O . GLY A 1 270 ? 28.852 -40.727 -19.150 1.00 29.59 270 GLY A O 1
ATOM 1985 N N . ALA A 1 271 ? 29.764 -41.539 -21.034 1.00 37.59 271 ALA A N 1
ATOM 1986 C CA . ALA A 1 271 ? 28.649 -41.201 -21.923 1.00 37.59 271 ALA A CA 1
ATOM 1987 C C . ALA A 1 271 ? 27.526 -42.268 -21.828 1.00 37.59 271 ALA A C 1
ATOM 1989 O O . ALA A 1 271 ? 27.827 -43.425 -21.523 1.00 37.59 271 ALA A O 1
ATOM 1990 N N . PRO A 1 272 ? 26.251 -41.915 -22.087 1.00 43.84 272 PRO A N 1
ATOM 1991 C CA . PRO A 1 272 ? 25.095 -42.781 -21.837 1.00 43.84 272 PRO A CA 1
ATOM 1992 C C . PRO A 1 272 ? 24.722 -43.638 -23.061 1.00 43.84 272 PRO A C 1
ATOM 1994 O O . PRO A 1 272 ? 25.052 -43.263 -24.190 1.00 43.84 272 PRO A O 1
ATOM 1997 N N . PRO A 1 273 ? 23.968 -44.744 -22.900 1.00 45.66 273 PRO A N 1
ATOM 1998 C CA . PRO A 1 273 ? 23.354 -45.408 -24.034 1.00 45.66 273 PRO A CA 1
ATOM 1999 C C . PRO A 1 273 ? 21.976 -44.817 -24.356 1.00 45.66 273 PRO A C 1
ATOM 2001 O O . PRO A 1 273 ? 21.145 -44.552 -23.488 1.00 45.66 273 PRO A O 1
ATOM 2004 N N . ALA A 1 274 ? 21.759 -44.657 -25.657 1.00 35.47 274 ALA A N 1
ATOM 2005 C CA . ALA A 1 274 ? 20.491 -44.357 -26.294 1.00 35.47 274 ALA A CA 1
ATOM 2006 C C . ALA A 1 274 ? 19.502 -45.532 -26.188 1.00 35.47 274 ALA A C 1
ATOM 2008 O O . ALA A 1 274 ? 19.895 -46.695 -26.292 1.00 35.47 274 ALA A O 1
ATOM 2009 N N . ALA A 1 275 ? 18.208 -45.219 -26.102 1.00 36.03 275 ALA A N 1
ATOM 2010 C CA . ALA A 1 275 ? 17.129 -46.138 -26.451 1.00 36.03 275 ALA A CA 1
ATOM 2011 C C . ALA A 1 275 ? 16.181 -45.451 -27.440 1.00 36.03 275 ALA A C 1
ATOM 2013 O O . ALA A 1 275 ? 15.757 -44.312 -27.249 1.00 36.03 275 ALA A O 1
ATOM 2014 N N . ALA A 1 276 ? 15.917 -46.162 -28.530 1.00 33.44 276 ALA A N 1
ATOM 2015 C CA . ALA A 1 276 ? 15.197 -45.716 -29.703 1.00 33.44 276 ALA A CA 1
ATOM 2016 C C . ALA A 1 276 ? 13.724 -46.158 -29.702 1.00 33.44 276 ALA A C 1
ATOM 2018 O O . ALA A 1 276 ? 13.375 -47.193 -29.145 1.00 33.44 276 ALA A O 1
ATOM 2019 N N . ALA A 1 277 ? 12.951 -45.410 -30.494 1.00 32.44 277 ALA A N 1
ATOM 2020 C CA . ALA A 1 277 ? 11.843 -45.847 -31.346 1.00 32.44 277 ALA A CA 1
ATOM 2021 C C . ALA A 1 277 ? 10.483 -46.219 -30.718 1.00 32.44 277 ALA A C 1
ATOM 2023 O O . ALA A 1 277 ? 10.305 -47.235 -30.057 1.00 32.44 277 ALA A O 1
ATOM 2024 N N . GLY A 1 278 ? 9.476 -45.435 -31.120 1.00 31.61 278 GLY A N 1
ATOM 2025 C CA . GLY A 1 278 ? 8.051 -45.755 -31.051 1.00 31.61 278 GLY A CA 1
ATOM 2026 C C . GLY A 1 278 ? 7.252 -44.885 -32.028 1.00 31.61 278 GLY A C 1
ATOM 2027 O O . GLY A 1 278 ? 6.884 -43.762 -31.709 1.00 31.61 278 GLY A O 1
ATOM 2028 N N . SER A 1 279 ? 7.048 -45.402 -33.239 1.00 34.78 279 SER A N 1
ATOM 2029 C CA . SER A 1 279 ? 6.291 -44.870 -34.389 1.00 34.78 279 SER A CA 1
ATOM 2030 C C . SER A 1 279 ? 4.829 -44.491 -34.063 1.00 34.78 279 SER A C 1
ATOM 2032 O O . SER A 1 279 ? 4.166 -45.240 -33.359 1.00 34.78 279 SER A O 1
ATOM 2034 N N . ALA A 1 280 ? 4.310 -43.325 -34.471 1.00 34.31 280 ALA A N 1
ATOM 2035 C CA . ALA A 1 280 ? 3.723 -42.958 -35.779 1.00 34.31 280 ALA A CA 1
ATOM 2036 C C . ALA A 1 280 ? 2.198 -43.198 -35.927 1.00 34.31 280 ALA A C 1
ATOM 2038 O O . ALA A 1 280 ? 1.662 -44.197 -35.464 1.00 34.31 280 ALA A O 1
ATOM 2039 N N . SER A 1 281 ? 1.572 -42.320 -36.734 1.00 33.94 281 SER A N 1
ATOM 2040 C CA . SER A 1 281 ? 0.199 -42.361 -37.295 1.00 33.94 281 SER A CA 1
ATOM 2041 C C . SER A 1 281 ? -0.896 -41.720 -36.412 1.00 33.94 281 SER A C 1
ATOM 2043 O O . SER A 1 281 ? -0.930 -41.949 -35.218 1.00 33.94 281 SER A O 1
ATOM 2045 N N . ALA A 1 282 ? -1.830 -40.886 -36.886 1.00 37.78 282 ALA A N 1
ATOM 2046 C CA . ALA A 1 282 ? -2.370 -40.735 -38.231 1.00 37.78 282 ALA A CA 1
ATOM 2047 C C . ALA A 1 282 ? -2.961 -39.329 -38.490 1.00 37.78 282 ALA A C 1
ATOM 2049 O O . ALA A 1 282 ? -3.442 -38.630 -37.602 1.00 37.78 282 ALA A O 1
ATOM 2050 N N . ARG A 1 283 ? -2.960 -38.962 -39.774 1.00 40.38 283 ARG A N 1
ATOM 2051 C CA . ARG A 1 283 ? -3.624 -37.809 -40.400 1.00 40.38 283 ARG A CA 1
ATOM 2052 C C . ARG A 1 283 ? -5.155 -37.932 -40.352 1.00 40.38 283 ARG A C 1
ATOM 2054 O O . ARG A 1 283 ? -5.658 -39.004 -40.666 1.00 40.38 283 ARG A O 1
ATOM 2061 N N . ARG A 1 284 ? -5.874 -36.804 -40.237 1.00 38.50 284 ARG A N 1
ATOM 2062 C CA . ARG A 1 284 ? -6.864 -36.340 -41.246 1.00 38.50 284 ARG A CA 1
ATOM 2063 C C . ARG A 1 284 ? -7.513 -35.003 -40.857 1.00 38.50 284 ARG A C 1
ATOM 2065 O O . ARG A 1 284 ? -8.199 -34.902 -39.852 1.00 38.50 284 ARG A O 1
ATOM 2072 N N . ARG A 1 285 ? -7.361 -34.006 -41.733 1.00 47.22 285 ARG A N 1
ATOM 2073 C CA . ARG A 1 285 ? -8.324 -32.909 -41.934 1.00 47.22 285 ARG A CA 1
ATOM 2074 C C . ARG A 1 285 ? -9.249 -33.280 -43.099 1.00 47.22 285 ARG A C 1
ATOM 2076 O O . ARG A 1 285 ? -8.805 -33.996 -44.000 1.00 47.22 285 ARG A O 1
ATOM 2083 N N . PRO A 1 286 ? -10.441 -32.676 -43.169 1.00 50.59 286 PRO A N 1
ATOM 2084 C CA . PRO A 1 286 ? -10.919 -32.168 -44.448 1.00 50.59 286 PRO A CA 1
ATOM 2085 C C . PRO A 1 286 ? -11.319 -30.684 -44.383 1.00 50.59 286 PRO A C 1
ATOM 2087 O O . PRO A 1 286 ? -11.737 -30.165 -43.352 1.00 50.59 286 PRO A O 1
ATOM 2090 N N . ARG A 1 287 ? -11.157 -30.011 -45.528 1.00 44.78 287 ARG A N 1
ATOM 2091 C CA . ARG A 1 287 ? -11.748 -28.715 -45.898 1.00 44.78 287 ARG A CA 1
ATOM 2092 C C . ARG A 1 287 ? -12.968 -28.973 -46.796 1.00 44.78 287 ARG A C 1
ATOM 2094 O O . ARG A 1 287 ? -12.843 -29.811 -47.682 1.00 44.78 287 ARG A O 1
ATOM 2101 N N . SER A 1 288 ? -14.032 -28.179 -46.643 1.00 41.41 288 SER A N 1
ATOM 2102 C CA . SER A 1 288 ? -14.932 -27.654 -47.707 1.00 41.41 288 SER A CA 1
ATOM 2103 C C . SER A 1 288 ? -16.048 -26.831 -47.028 1.00 41.41 288 SER A C 1
ATOM 2105 O O . SER A 1 288 ? -16.717 -27.366 -46.154 1.00 41.41 288 SER A O 1
ATOM 2107 N N . THR A 1 289 ? -16.143 -25.499 -47.140 1.00 41.84 289 THR A N 1
ATOM 2108 C CA . THR A 1 289 ? -16.750 -24.661 -48.210 1.00 41.84 289 THR A CA 1
ATOM 2109 C C . THR A 1 289 ? -18.212 -24.961 -48.580 1.00 41.84 289 THR A C 1
ATOM 2111 O O . THR A 1 289 ? -18.455 -25.901 -49.326 1.00 41.84 289 THR A O 1
ATOM 2114 N N . SER A 1 290 ? -19.132 -24.074 -48.168 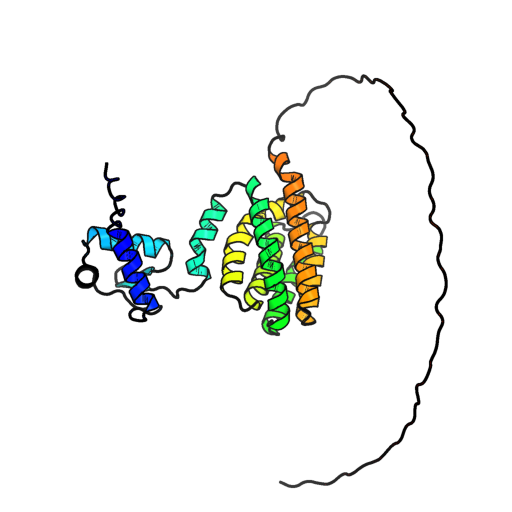1.00 38.69 290 SER A N 1
ATOM 2115 C CA . SER A 1 290 ? -20.258 -23.482 -48.943 1.00 38.69 290 SER A CA 1
ATOM 2116 C C . SER A 1 290 ? -21.004 -22.511 -48.000 1.00 38.69 290 SER A C 1
ATOM 2118 O O . SER A 1 290 ? -21.318 -22.910 -46.886 1.00 38.69 290 SER A O 1
ATOM 2120 N N . ALA A 1 291 ? -21.108 -21.200 -48.235 1.00 41.53 291 ALA A N 1
ATOM 2121 C CA . ALA A 1 291 ? -21.916 -20.489 -49.237 1.00 41.53 291 ALA A CA 1
ATOM 2122 C C . ALA A 1 291 ? -23.444 -20.640 -49.035 1.00 41.53 291 ALA A C 1
ATOM 2124 O O . ALA A 1 291 ? -24.003 -21.693 -49.309 1.00 41.53 291 ALA A O 1
ATOM 2125 N N . GLY A 1 292 ? -24.093 -19.546 -48.609 1.00 38.81 292 GLY A N 1
ATOM 2126 C CA . GLY A 1 292 ? -25.551 -19.335 -48.551 1.00 38.81 292 GLY A CA 1
ATOM 2127 C C . GLY A 1 292 ? -25.852 -17.998 -47.850 1.00 38.81 292 GLY A C 1
ATOM 2128 O O . GLY A 1 292 ? -25.781 -17.919 -46.635 1.00 38.81 292 GLY A O 1
ATOM 2129 N N . GLN A 1 293 ? -25.781 -16.861 -48.550 1.00 42.84 293 GLN A N 1
ATOM 2130 C CA . GLN A 1 293 ? -26.903 -16.130 -49.171 1.00 42.84 293 GLN A CA 1
ATOM 2131 C C . GLN A 1 293 ? -28.021 -15.648 -48.222 1.00 42.84 293 GLN A C 1
ATOM 2133 O O . GLN A 1 293 ? -28.860 -16.419 -47.783 1.00 42.84 293 GLN A O 1
ATOM 2138 N N . LYS A 1 294 ? -28.034 -14.315 -48.052 1.00 42.16 294 LYS A N 1
ATOM 2139 C CA . LYS A 1 294 ? -29.154 -13.359 -48.180 1.00 42.16 294 LYS A CA 1
ATOM 2140 C C . LYS A 1 294 ? -30.518 -13.706 -47.557 1.00 42.16 294 LYS A C 1
ATOM 2142 O O . LYS A 1 294 ? -31.270 -14.494 -48.115 1.00 42.16 294 LYS A O 1
ATOM 2147 N N . SER A 1 295 ? -30.956 -12.832 -46.649 1.00 46.12 295 SER A N 1
ATOM 2148 C CA . SER A 1 295 ? -32.286 -12.212 -46.746 1.00 46.12 295 SER A CA 1
ATOM 2149 C C . SER A 1 295 ? -32.276 -10.801 -46.153 1.00 46.12 295 SER A C 1
ATOM 2151 O O . SER A 1 295 ? -31.984 -10.602 -44.978 1.00 46.12 295 SER A O 1
ATOM 2153 N N . ALA A 1 296 ? -32.583 -9.835 -47.016 1.00 45.25 296 ALA A N 1
ATOM 2154 C CA . ALA A 1 296 ? -33.002 -8.486 -46.675 1.00 45.25 296 ALA A CA 1
ATOM 2155 C C . ALA A 1 296 ? -34.486 -8.481 -46.260 1.00 45.25 296 ALA A C 1
ATOM 2157 O O . ALA A 1 296 ? -35.232 -9.374 -46.663 1.00 45.25 296 ALA A O 1
ATOM 2158 N N . GLY A 1 297 ? -34.910 -7.450 -45.528 1.00 38.22 297 GLY A N 1
ATOM 2159 C CA . GLY A 1 297 ? -36.321 -7.155 -45.254 1.00 38.22 297 GLY A CA 1
ATOM 2160 C C . GLY A 1 297 ? -36.487 -6.255 -44.022 1.00 38.22 297 GLY A C 1
ATOM 2161 O O . GLY A 1 297 ? -36.494 -6.778 -42.919 1.00 38.22 297 GLY A O 1
ATOM 2162 N N . THR A 1 298 ? -36.358 -4.925 -44.145 1.00 44.31 298 THR A N 1
ATOM 2163 C CA . THR A 1 298 ? -37.480 -3.949 -44.254 1.00 44.31 298 THR A CA 1
ATOM 2164 C C . THR A 1 298 ? -38.186 -3.735 -42.901 1.00 44.31 298 THR A C 1
ATOM 2166 O O . THR A 1 298 ? -38.887 -4.616 -42.431 1.00 44.31 298 THR A O 1
ATOM 2169 N N . ALA A 1 299 ? -37.826 -2.693 -42.142 1.00 46.91 299 ALA A N 1
ATOM 2170 C CA . ALA A 1 299 ? -38.440 -1.351 -42.098 1.00 46.91 299 ALA A CA 1
ATOM 2171 C C . ALA A 1 299 ? -39.847 -1.302 -41.471 1.00 46.91 299 ALA A C 1
ATOM 2173 O O . ALA A 1 299 ? -40.766 -1.902 -42.016 1.00 46.91 299 ALA A O 1
ATOM 2174 N N . ALA A 1 300 ? -40.007 -0.515 -40.399 1.00 48.91 300 ALA A N 1
ATOM 2175 C CA . ALA A 1 300 ? -41.015 0.548 -40.259 1.00 48.91 300 ALA A CA 1
ATOM 2176 C C . ALA A 1 300 ? -41.051 1.104 -38.819 1.00 48.91 300 ALA A C 1
ATOM 2178 O O . ALA A 1 300 ? -41.082 0.325 -37.868 1.00 48.91 300 ALA A O 1
ATOM 2179 N N . SER A 1 301 ? -41.156 2.439 -38.757 1.00 52.72 301 SER A N 1
ATOM 2180 C CA . SER A 1 301 ? -41.531 3.323 -37.635 1.00 52.72 301 SER A CA 1
ATOM 2181 C C . SER A 1 301 ? -40.493 3.647 -36.566 1.00 52.72 301 SER A C 1
ATOM 2183 O O . SER A 1 301 ? -40.070 2.749 -35.814 1.00 52.72 301 SER A O 1
#

Radius of gyration: 31.21 Å; chains: 1; bounding box: 97×67×96 Å

Secondary structure (DSSP, 8-state):
-PPPPPP-----HHHHHHHHHHHHHHTTSS-TTPBPPPHHHHHHHHT--HHHHHHHHHHHHHTTSEEEETTTEEEE----HHHHHHHHHHHHHHS-GGGHHHHHHHHHHHHHHHHHHHHHH--HHHHHHHHHHHHHHHHHHSSPTT---HHHHHHHHHHHHHHHHHHTT-HHHHHHHHHHHGGGHHHHHHHHHHSTTHHHHHHHHHHHHHHHHHTT-HHHHHHHHHHHHHHHHHHHHHTTTGGG-SS-----------------------PPPP---------------------------

Sequence (301 aa):
MSTPPAARESRSQPEVVIDGIRDLITDGTLVAGSRLPVERDLCTQLGVSRGSLREGIRALVILGVLETRQGDGTYVTSLDATTLFGPLGFLAELQSPENSVHLLAVRRVLEPEAAAKAAVLISDEDLAEAERVLDRGDALLDAPEGEVDLEATIDVDTDFHRVVARASGNPAFAAIIEALIGRTARARLWRAIHDEGAVRRTQAEHRAVLDALRDHDPDRARIRMSVHVLGVEEYTAGHADGTSSGGAGLADGSAAAPGAAGAASAGHAGAPPAAAAGSASARRRPRSTSAGQKSAGTAAS